Protein AF-A0A1L8V284-F1 (afdb_monomer)

Radius of gyration: 22.85 Å; Cα contacts (8 Å, |Δi|>4): 325; chains: 1; bounding box: 40×62×86 Å

InterPro domains:
  IPR003740 Uncharacterised membrane protein YitT [PF02588] (10-190)
  IPR051461 UPF0750 membrane-associated protein [PTHR33545] (4-190)

Secondary structure (DSSP, 8-state):
-HHHHHHHHHHHHHHHHHHHHHHIIIIIHHHT---SHHHHHHHHHHHHH---HHHHHHHHHHHHHHHHHHHH-HHHHHHHHHHHHHHHHHHHHHHHTT-----S-HHHHHHHHHHHHHHHHHHHHHTT---STTHHHHHHHHHHH---HHHHHHHHHHHHHHHHTTTS-HHHHHHHHHHHHHHHHHHHHHHH-----GGGGTTSPP--S------------

Organism: Enterococcus mundtii (NCBI:txid53346)

Solvent-accessible surface area (backbone atoms only — not comparable to full-atom values): 11234 Å² total; per-residue (Å²): 111,74,66,61,52,52,52,53,31,49,53,40,14,40,54,10,18,40,40,24,21,44,23,44,52,15,24,25,59,80,64,64,36,65,56,56,56,41,61,16,52,13,51,47,43,24,74,76,72,66,43,57,45,29,61,47,34,49,64,62,22,54,65,43,47,59,53,36,37,76,76,61,32,70,72,36,29,56,34,22,50,52,10,24,54,33,23,33,50,31,28,45,51,38,55,75,66,63,50,70,73,52,60,104,40,66,67,60,36,20,51,51,32,7,47,38,30,6,44,7,51,7,33,13,48,49,50,49,25,28,62,36,35,47,51,52,55,20,48,46,45,24,72,77,68,71,45,59,48,28,58,44,43,39,55,52,30,49,56,54,51,60,62,40,54,82,80,44,57,70,68,48,50,53,37,27,50,51,15,43,53,40,16,24,54,36,16,44,51,53,37,69,61,68,81,82,62,81,66,65,74,75,72,59,77,73,84,73,85,83,79,74,74,79,86,73,88,84,84,87,133

Mean predicted aligned error: 8.33 Å

Nearest PDB structures (foldseek):
  8xma-assembly1_A  TM=2.556E-01  e=3.653E+00  Homo sapiens
  8czj-assembly1_B  TM=2.471E-01  e=2.773E+00  Bordetella bronchiseptica RB50
  1t72-assembly1_A  TM=2.064E-01  e=6.337E+00  Aquifex aeolicus
  8czj-assembly1_A  TM=2.373E-01  e=4.811E+00  Bordetella bronchiseptica RB50

Sequence (221 aa):
MKQVKFLLDLCGIILGAALYGLAVTGINLPSKLADGGVTGIALLLNHLFGFAPSITSLIINLPLLLISLFIFGKHAFIRTIVGTFSLVFFLHVWENLNVHFAVGNLLVNSLMTGILSGIGCGLVFRFGGSTGGTDIVYQAIEKYYHVNIGKSLFVITFGILVVSLLYLDFTHFAYTLLSCSILSYTLNKVKYFRFANPFKKITAPSPTVNQLEPLEDSYID

Foldseek 3Di:
DVVVLLVVLLVLLLVLLLLLLCLLQAQCLVLVAAAFWQLNVLSVCCVPPVDQSLVSLVVQQPVQLVVLCVQPNDSLSVLQVSNQVSNSVSNVVCNVVVNYDHDPDLLVSLLSSLQRNLLSQLSSVLSSYGNGGCLSVLVSCCVPVVDQSLVSQLVRRLVVLVVVVVPDDPVSSVSSNSSSNSSSVSSSCSNPDDDPPVCVVVPDDDDDPPPPDPPPDDPDD

Structure (mmCIF, N/CA/C/O backbone):
data_AF-A0A1L8V284-F1
#
_entry.id   AF-A0A1L8V284-F1
#
loop_
_atom_site.group_PDB
_atom_site.id
_atom_site.type_symbol
_atom_site.label_atom_id
_atom_site.label_alt_id
_atom_site.label_comp_id
_atom_site.label_asym_id
_atom_site.label_entity_id
_atom_site.label_seq_id
_atom_site.pdbx_PDB_ins_code
_atom_site.Cartn_x
_atom_site.Cartn_y
_atom_site.Cartn_z
_atom_site.occupancy
_atom_site.B_iso_or_equiv
_atom_site.auth_seq_id
_atom_site.auth_comp_id
_atom_site.auth_asym_id
_atom_site.auth_atom_id
_atom_site.pdbx_PDB_model_num
ATOM 1 N N . MET A 1 1 ? -10.103 13.868 25.381 1.00 62.53 1 MET A N 1
ATOM 2 C CA . MET A 1 1 ? -9.287 12.665 25.062 1.00 62.53 1 MET A CA 1
ATOM 3 C C . MET A 1 1 ? -9.735 11.920 23.797 1.00 62.53 1 MET A C 1
ATOM 5 O O . MET A 1 1 ? -8.883 11.665 22.957 1.00 62.53 1 MET A O 1
ATOM 9 N N . LYS A 1 2 ? -11.030 11.594 23.603 1.00 72.94 2 LYS A N 1
ATOM 10 C CA . LYS A 1 2 ? -11.508 10.874 22.393 1.00 72.94 2 LYS A CA 1
ATOM 11 C C . LYS A 1 2 ? -11.223 11.605 21.066 1.00 72.94 2 LYS A C 1
ATOM 13 O O . LYS A 1 2 ? -10.779 10.963 20.123 1.00 72.94 2 LYS A O 1
ATOM 18 N N . GLN A 1 3 ? -11.415 12.926 21.013 1.00 77.19 3 GLN A N 1
ATOM 19 C CA . GLN A 1 3 ? -11.157 13.723 19.801 1.00 77.19 3 GLN A CA 1
ATOM 20 C C . GLN A 1 3 ? -9.667 13.783 19.422 1.00 77.19 3 GLN A C 1
ATOM 22 O O . GLN A 1 3 ? -9.331 13.609 18.259 1.00 77.19 3 GLN A O 1
ATOM 27 N N . VAL A 1 4 ? -8.770 13.935 20.404 1.00 82.25 4 VAL A N 1
ATOM 28 C CA . VAL A 1 4 ? -7.310 13.935 20.172 1.00 82.25 4 VAL A CA 1
ATOM 29 C C . VAL A 1 4 ? -6.845 12.599 19.594 1.00 82.25 4 VAL A C 1
ATOM 31 O O . VAL A 1 4 ? -6.081 12.571 18.637 1.00 82.25 4 VAL A O 1
ATOM 34 N N . LYS A 1 5 ? -7.354 11.481 20.130 1.00 85.56 5 LYS A N 1
ATOM 35 C CA . LYS A 1 5 ? -7.044 10.148 19.600 1.00 85.56 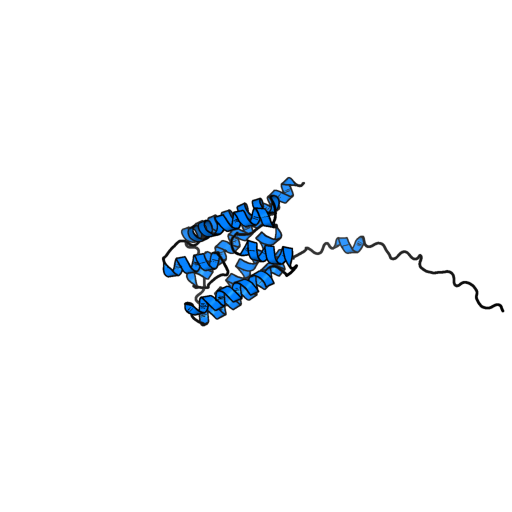5 LYS A CA 1
ATOM 36 C C . LYS A 1 5 ? -7.520 9.990 18.155 1.00 85.56 5 LYS A C 1
ATOM 38 O O . LYS A 1 5 ? -6.773 9.491 17.329 1.00 85.56 5 LYS A O 1
ATOM 43 N N . PHE A 1 6 ? -8.728 10.465 17.850 1.00 87.25 6 PHE A N 1
ATOM 44 C CA . PHE A 1 6 ? -9.256 10.430 16.488 1.00 87.25 6 PHE A CA 1
ATOM 45 C C . PHE A 1 6 ? -8.398 11.246 15.512 1.00 87.25 6 PHE A C 1
ATOM 47 O O . PHE A 1 6 ? -8.096 10.762 14.429 1.00 87.25 6 PHE A O 1
ATOM 54 N N . LEU A 1 7 ? -7.950 12.442 15.904 1.00 90.19 7 LEU A N 1
ATOM 55 C CA . LEU A 1 7 ? -7.077 13.268 15.068 1.00 90.19 7 LEU A CA 1
ATOM 56 C C . LEU A 1 7 ? -5.730 12.581 14.794 1.00 90.19 7 LEU A C 1
ATOM 58 O O . LEU A 1 7 ? -5.280 12.548 13.654 1.00 90.19 7 LEU A O 1
ATOM 62 N N . LEU A 1 8 ? -5.124 11.976 15.821 1.00 90.62 8 LEU A N 1
ATOM 63 C CA . LEU A 1 8 ? -3.892 11.197 15.673 1.00 90.62 8 LEU A CA 1
ATOM 64 C C . LEU A 1 8 ? -4.078 10.003 14.729 1.00 90.62 8 LEU A C 1
ATOM 66 O O . LEU A 1 8 ? -3.200 9.745 13.907 1.00 90.62 8 LEU A O 1
ATOM 70 N N . ASP A 1 9 ? -5.222 9.316 14.814 1.00 92.00 9 ASP A N 1
ATOM 71 C CA . ASP A 1 9 ? -5.554 8.228 13.895 1.00 92.00 9 ASP A CA 1
ATOM 72 C C . ASP A 1 9 ? -5.578 8.734 12.441 1.00 92.00 9 ASP A C 1
ATOM 74 O O . ASP A 1 9 ? -4.991 8.109 11.558 1.00 92.00 9 ASP A O 1
ATOM 78 N N . LEU A 1 10 ? -6.202 9.892 12.189 1.00 94.25 10 LEU A N 1
ATOM 79 C CA . LEU A 1 10 ? -6.256 10.489 10.851 1.00 94.25 10 LEU A CA 1
ATOM 80 C C . LEU A 1 10 ? -4.875 10.915 10.345 1.00 94.25 10 LEU A C 1
ATOM 82 O O . LEU A 1 10 ? -4.533 10.602 9.208 1.00 94.25 10 LEU A O 1
ATOM 86 N N . CYS A 1 11 ? -4.060 11.575 11.170 1.00 94.88 11 CYS A N 1
ATOM 87 C CA . CYS A 1 11 ? -2.699 11.962 10.789 1.00 94.88 11 CYS A CA 1
ATOM 88 C C . CYS A 1 11 ? -1.853 10.744 10.401 1.00 94.88 11 CYS A C 1
ATOM 90 O O . CYS A 1 11 ? -1.131 10.781 9.407 1.00 94.88 11 CYS A O 1
ATOM 92 N N . GLY A 1 12 ? -1.972 9.651 11.156 1.00 95.06 12 GLY A N 1
ATOM 93 C CA . GLY A 1 12 ? -1.288 8.404 10.844 1.00 95.06 12 GLY A CA 1
ATOM 94 C C . GLY A 1 12 ? -1.751 7.771 9.531 1.00 95.06 12 GLY A C 1
ATOM 95 O O . GLY A 1 12 ? -0.926 7.283 8.762 1.00 95.06 12 GLY A O 1
ATOM 96 N N . ILE A 1 13 ? -3.052 7.829 9.234 1.00 96.69 13 ILE A N 1
ATOM 97 C CA . ILE A 1 13 ? -3.605 7.372 7.951 1.00 96.69 13 ILE A CA 1
ATOM 98 C C . ILE A 1 13 ? -3.075 8.222 6.790 1.00 96.69 13 ILE A C 1
ATOM 100 O O . ILE A 1 13 ? -2.622 7.668 5.794 1.00 96.69 13 ILE A O 1
ATOM 104 N N . ILE A 1 14 ? -3.092 9.549 6.923 1.00 97.38 14 ILE A N 1
ATOM 105 C CA . ILE A 1 14 ? -2.617 10.480 5.889 1.00 97.38 14 ILE A CA 1
ATOM 106 C C . ILE A 1 14 ? -1.129 10.244 5.605 1.00 97.38 14 ILE A C 1
ATOM 108 O O . ILE A 1 14 ? -0.738 10.109 4.448 1.00 97.38 14 ILE A O 1
ATOM 112 N N . LEU A 1 15 ? -0.304 10.128 6.651 1.00 97.50 15 LEU A N 1
ATOM 113 C CA . LEU A 1 15 ? 1.130 9.870 6.508 1.00 97.50 15 LEU A CA 1
ATOM 114 C C . LEU A 1 15 ? 1.401 8.498 5.878 1.00 97.50 15 LEU A C 1
ATOM 116 O O . LEU A 1 15 ? 2.270 8.372 5.018 1.00 97.50 15 LEU A O 1
ATOM 120 N N . GLY A 1 16 ? 0.636 7.476 6.263 1.00 97.44 16 GLY A N 1
ATOM 121 C CA . GLY A 1 16 ? 0.748 6.147 5.670 1.00 97.44 16 GLY A CA 1
ATOM 122 C C . GLY A 1 16 ? 0.376 6.142 4.185 1.00 97.44 16 GLY A C 1
ATOM 123 O O . GLY A 1 16 ? 1.092 5.557 3.375 1.00 97.44 16 GLY A O 1
ATOM 124 N N . ALA A 1 17 ? -0.692 6.853 3.816 1.00 97.12 17 ALA A N 1
ATOM 125 C CA . ALA A 1 17 ? -1.111 7.021 2.428 1.00 97.12 17 ALA A CA 1
ATOM 126 C C . ALA A 1 17 ? -0.075 7.798 1.597 1.00 97.12 17 ALA A C 1
ATOM 128 O O . ALA A 1 17 ? 0.178 7.427 0.454 1.00 97.12 17 ALA A O 1
ATOM 129 N N . ALA A 1 18 ? 0.570 8.816 2.177 1.00 97.31 18 ALA A N 1
ATOM 130 C CA . ALA A 1 18 ? 1.649 9.559 1.527 1.00 97.31 18 ALA A CA 1
ATOM 131 C C . ALA A 1 18 ? 2.843 8.659 1.184 1.00 97.31 18 ALA A C 1
ATOM 133 O O . ALA A 1 18 ? 3.317 8.681 0.048 1.00 97.31 18 ALA A O 1
ATOM 134 N N . LEU A 1 19 ? 3.293 7.845 2.148 1.00 97.19 19 LEU A N 1
ATOM 135 C CA . LEU A 1 19 ? 4.400 6.900 1.964 1.00 97.19 19 LEU A CA 1
ATOM 136 C C . LEU A 1 19 ? 4.059 5.804 0.953 1.00 97.19 19 LEU A C 1
ATOM 138 O O . LEU A 1 19 ? 4.888 5.480 0.106 1.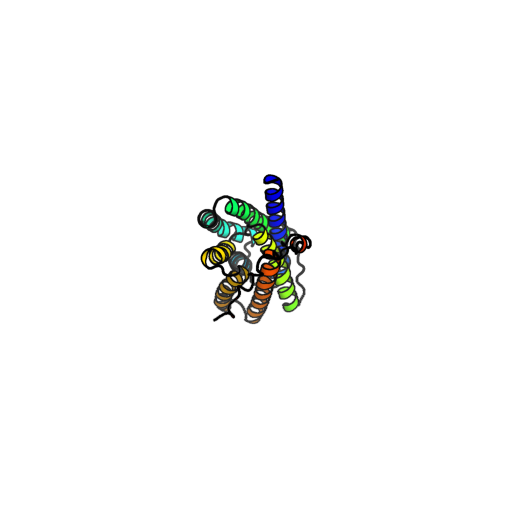00 97.19 19 LEU A O 1
ATOM 142 N N . TYR A 1 20 ? 2.844 5.251 1.022 1.00 96.56 20 TYR A N 1
ATOM 143 C CA . TYR A 1 20 ? 2.403 4.246 0.058 1.00 96.56 20 TYR A CA 1
ATOM 144 C C . TYR A 1 20 ? 2.320 4.831 -1.355 1.00 96.56 20 TYR A C 1
ATOM 146 O O . TYR A 1 20 ? 2.897 4.268 -2.281 1.00 96.56 20 TYR A O 1
ATOM 154 N N . GLY A 1 21 ? 1.697 6.003 -1.513 1.00 95.25 21 GLY A N 1
ATOM 155 C CA . GLY A 1 21 ? 1.645 6.702 -2.794 1.00 95.25 21 GLY A CA 1
ATOM 156 C C . GLY A 1 21 ? 3.039 6.968 -3.365 1.00 95.25 21 GLY A C 1
ATOM 157 O O . GLY A 1 21 ? 3.258 6.734 -4.547 1.00 95.25 21 GLY A O 1
ATOM 158 N N . LEU A 1 22 ? 3.994 7.378 -2.521 1.00 95.81 22 LEU A N 1
ATOM 159 C CA . LEU A 1 22 ? 5.376 7.648 -2.927 1.00 95.81 22 LEU A CA 1
ATOM 160 C C . LEU A 1 22 ? 6.082 6.388 -3.452 1.00 95.81 22 LEU A C 1
ATOM 162 O O . LEU A 1 22 ? 6.813 6.460 -4.437 1.00 95.81 22 LEU A O 1
ATOM 166 N N . ALA A 1 23 ? 5.859 5.231 -2.823 1.00 95.75 23 ALA A N 1
ATOM 167 C CA . ALA A 1 23 ? 6.386 3.955 -3.307 1.00 95.75 23 ALA A CA 1
ATOM 168 C C . ALA A 1 23 ? 5.792 3.574 -4.673 1.00 95.75 23 ALA A C 1
ATOM 170 O O . ALA A 1 23 ? 6.513 3.141 -5.574 1.00 95.75 23 ALA A O 1
ATOM 171 N N . VAL A 1 24 ? 4.481 3.773 -4.837 1.00 93.75 24 VAL A N 1
ATOM 172 C CA . VAL A 1 24 ? 3.750 3.436 -6.063 1.00 93.75 24 VAL A CA 1
ATOM 173 C C . VAL A 1 24 ? 4.223 4.289 -7.242 1.00 93.75 24 VAL A C 1
ATOM 175 O O . VAL A 1 24 ? 4.622 3.753 -8.274 1.00 93.75 24 VAL A O 1
ATOM 178 N N . THR A 1 25 ? 4.213 5.612 -7.111 1.00 92.75 25 THR A N 1
ATOM 179 C CA . THR A 1 25 ? 4.554 6.507 -8.228 1.00 92.75 25 THR A CA 1
ATOM 180 C C . THR A 1 25 ? 6.057 6.647 -8.416 1.00 92.75 25 THR A C 1
ATOM 182 O O . THR A 1 25 ? 6.523 6.731 -9.547 1.00 92.75 25 THR A O 1
ATOM 185 N N . GLY A 1 26 ? 6.832 6.654 -7.331 1.00 93.12 26 GLY A N 1
ATOM 186 C CA . GLY A 1 26 ? 8.262 6.934 -7.402 1.00 93.12 26 GLY A CA 1
ATOM 187 C C . GLY A 1 26 ? 9.155 5.724 -7.631 1.00 93.12 26 GLY A C 1
ATOM 188 O O . GLY A 1 26 ? 10.300 5.905 -8.056 1.00 93.12 26 GLY A O 1
ATOM 189 N N . ILE A 1 27 ? 8.646 4.506 -7.399 1.00 94.69 27 ILE A N 1
ATOM 190 C CA . ILE A 1 27 ? 9.382 3.262 -7.657 1.00 94.69 27 ILE A CA 1
ATOM 191 C C . ILE A 1 27 ? 8.615 2.320 -8.585 1.00 94.69 27 ILE A C 1
ATOM 193 O O . ILE A 1 27 ? 9.171 1.935 -9.615 1.00 94.69 27 ILE A O 1
ATOM 197 N N . ASN A 1 28 ? 7.375 1.937 -8.255 1.00 92.50 28 ASN A N 1
ATOM 198 C CA . ASN A 1 28 ? 6.659 0.913 -9.029 1.00 92.50 28 ASN A CA 1
ATOM 199 C C . ASN A 1 28 ? 6.417 1.344 -10.468 1.00 92.50 28 ASN A C 1
ATOM 201 O O . ASN A 1 28 ? 6.767 0.610 -11.391 1.00 92.50 28 ASN A O 1
ATOM 205 N N . LEU A 1 29 ? 5.876 2.548 -10.644 1.00 89.94 29 LEU A N 1
ATOM 206 C CA . LEU A 1 29 ? 5.560 3.109 -11.948 1.00 89.94 29 LEU A CA 1
ATOM 207 C C . LEU A 1 29 ? 6.791 3.170 -12.884 1.00 89.94 29 LEU A C 1
ATOM 209 O O . LEU A 1 29 ? 6.729 2.567 -13.957 1.00 89.94 29 LEU A O 1
ATOM 213 N N . PRO A 1 30 ? 7.936 3.780 -12.504 1.00 90.38 30 PRO A N 1
ATOM 214 C CA . PRO A 1 30 ? 9.128 3.796 -13.360 1.00 90.38 30 PRO A CA 1
ATOM 215 C C . PRO A 1 30 ? 9.801 2.423 -13.514 1.00 90.38 30 PRO A C 1
ATOM 217 O O . PRO A 1 30 ? 10.433 2.171 -14.537 1.00 90.38 30 PRO A O 1
ATOM 220 N N . SER A 1 31 ? 9.660 1.521 -12.536 1.00 90.94 31 SER A N 1
ATOM 221 C CA . SER A 1 31 ? 10.243 0.167 -12.593 1.00 90.94 31 SER A CA 1
ATOM 222 C C . SER A 1 31 ? 9.338 -0.868 -13.261 1.00 90.94 31 SER A C 1
ATOM 224 O O . SER A 1 31 ? 9.710 -2.038 -13.306 1.00 90.94 31 SER A O 1
ATOM 226 N N . LYS A 1 32 ? 8.140 -0.468 -13.713 1.00 88.38 32 LYS A N 1
ATOM 227 C CA . LYS A 1 32 ? 7.077 -1.356 -14.216 1.00 88.38 32 LYS A CA 1
ATOM 228 C C . LYS A 1 32 ? 6.753 -2.521 -13.273 1.00 88.38 32 LYS A C 1
ATOM 230 O O . LYS A 1 32 ? 6.325 -3.589 -13.707 1.00 88.38 32 LYS A O 1
ATOM 235 N N . LEU A 1 33 ? 6.958 -2.325 -11.973 1.00 88.31 33 LEU A N 1
ATOM 236 C CA . LEU A 1 33 ? 6.547 -3.305 -10.981 1.00 88.31 33 LEU A CA 1
ATOM 237 C C . LEU A 1 33 ? 5.038 -3.181 -10.809 1.00 88.31 33 LEU A C 1
ATOM 239 O O . LEU A 1 33 ? 4.515 -2.100 -10.535 1.00 88.31 33 LEU A O 1
ATOM 243 N N . ALA A 1 34 ? 4.341 -4.299 -10.970 1.00 84.62 34 ALA A N 1
ATOM 244 C CA . ALA A 1 34 ? 2.929 -4.363 -10.643 1.00 84.62 34 ALA A CA 1
ATOM 245 C C . ALA A 1 34 ? 2.720 -4.214 -9.125 1.00 84.62 34 ALA A C 1
ATOM 247 O O . ALA A 1 34 ? 3.635 -4.417 -8.323 1.00 84.62 34 ALA A O 1
ATOM 248 N N . ASP A 1 35 ? 1.491 -3.887 -8.743 1.00 83.75 35 ASP A N 1
ATOM 249 C CA . ASP A 1 35 ? 1.020 -3.904 -7.360 1.00 83.75 35 ASP A CA 1
ATOM 250 C C . ASP A 1 35 ? -0.228 -4.798 -7.268 1.00 83.75 35 ASP A C 1
ATOM 252 O O . ASP A 1 35 ? -0.778 -5.233 -8.283 1.00 83.75 35 ASP A O 1
ATOM 256 N N . GLY A 1 36 ? -0.682 -5.101 -6.058 1.00 75.75 36 GLY A N 1
ATOM 257 C CA . GLY A 1 36 ? -1.911 -5.848 -5.834 1.00 75.75 36 GLY A CA 1
ATOM 258 C C . GLY A 1 36 ? -3.168 -4.996 -6.006 1.00 75.75 36 GLY A C 1
ATOM 259 O O . GLY A 1 36 ? -3.202 -3.811 -5.674 1.00 75.75 36 GLY A O 1
ATOM 260 N N . GLY A 1 37 ? -4.242 -5.632 -6.473 1.00 83.81 37 GLY A N 1
ATOM 261 C CA . GLY A 1 37 ? -5.591 -5.084 -6.387 1.00 83.81 37 GLY A CA 1
ATOM 262 C C . GLY A 1 37 ? -5.847 -3.821 -7.202 1.00 83.81 37 GLY A C 1
ATOM 263 O O . GLY A 1 37 ? -5.492 -3.759 -8.374 1.00 83.81 37 GLY A O 1
ATOM 264 N N . VAL A 1 38 ? -6.513 -2.824 -6.607 1.00 85.75 38 VAL A N 1
ATOM 265 C CA . VAL A 1 38 ? -6.958 -1.625 -7.347 1.00 85.75 38 VAL A CA 1
ATOM 266 C C . VAL A 1 38 ? -5.784 -0.780 -7.833 1.00 85.75 38 VAL A C 1
ATOM 268 O O . VAL A 1 38 ? -5.789 -0.358 -8.986 1.00 85.75 38 VAL A O 1
ATOM 271 N N . THR A 1 39 ? -4.751 -0.594 -7.009 1.00 86.25 39 THR A N 1
ATOM 272 C CA . THR A 1 39 ? -3.525 0.102 -7.424 1.00 86.25 39 THR A CA 1
ATOM 273 C C . THR A 1 39 ? -2.827 -0.640 -8.565 1.00 86.25 39 THR A C 1
ATOM 275 O O . THR A 1 39 ? -2.373 -0.015 -9.518 1.00 86.25 39 THR A O 1
ATOM 278 N N . GLY A 1 40 ? -2.805 -1.976 -8.524 1.00 83.69 40 GLY A N 1
ATOM 279 C CA . GLY A 1 40 ? -2.286 -2.803 -9.616 1.00 83.69 40 GLY A CA 1
ATOM 280 C C . GLY A 1 40 ? -3.036 -2.598 -10.930 1.00 83.69 40 GLY A C 1
ATOM 281 O O . GLY A 1 40 ? -2.417 -2.403 -11.975 1.00 83.69 40 GLY A O 1
ATOM 282 N N . ILE A 1 41 ? -4.372 -2.570 -10.873 1.00 84.88 41 ILE A N 1
ATOM 283 C CA . ILE A 1 41 ? -5.224 -2.265 -12.033 1.00 84.88 41 ILE A CA 1
ATOM 284 C C . ILE A 1 41 ? -4.944 -0.846 -12.546 1.00 84.88 41 ILE A C 1
ATOM 286 O O . ILE A 1 41 ? -4.859 -0.636 -13.754 1.00 84.88 41 ILE A O 1
ATOM 290 N N . ALA A 1 42 ? -4.754 0.122 -11.648 1.00 87.19 42 ALA A N 1
ATOM 291 C CA . ALA A 1 42 ? -4.434 1.496 -12.014 1.00 87.19 42 ALA A CA 1
ATOM 292 C C . ALA A 1 42 ? -3.072 1.613 -12.725 1.00 87.19 42 ALA A C 1
ATOM 294 O O . ALA A 1 42 ? -2.977 2.289 -13.748 1.00 87.19 42 ALA A O 1
ATOM 295 N N . LEU A 1 43 ? -2.041 0.909 -12.245 1.00 86.69 43 LEU A N 1
ATOM 296 C CA . LEU A 1 43 ? -0.730 0.836 -12.904 1.00 86.69 43 LEU A CA 1
ATOM 297 C C . LEU A 1 43 ? -0.804 0.124 -14.261 1.00 86.69 43 LEU A C 1
ATOM 299 O O . LEU A 1 43 ? -0.168 0.558 -15.219 1.00 86.69 43 LEU A O 1
ATOM 303 N N . LEU A 1 44 ? -1.607 -0.937 -14.370 1.00 84.44 44 LEU A N 1
ATOM 304 C CA . LEU A 1 44 ? -1.822 -1.641 -15.633 1.00 84.44 44 LEU A CA 1
ATOM 305 C C . LEU A 1 44 ? -2.467 -0.728 -16.680 1.00 84.44 44 LEU A C 1
ATOM 307 O O . LEU A 1 44 ? -1.983 -0.634 -17.806 1.00 84.44 44 LEU A O 1
ATOM 311 N N . LEU A 1 45 ? -3.548 -0.042 -16.309 1.00 85.44 45 LEU A N 1
ATOM 312 C CA . LEU A 1 45 ? -4.245 0.881 -17.203 1.00 85.44 45 LEU A CA 1
ATOM 313 C C . LEU A 1 45 ? -3.373 2.083 -17.573 1.00 85.44 45 LEU A C 1
ATOM 315 O O . LEU A 1 45 ? -3.450 2.559 -18.706 1.00 85.44 45 LEU A O 1
ATOM 319 N N . ASN A 1 46 ? -2.493 2.526 -16.672 1.00 89.31 46 ASN A N 1
ATOM 320 C CA . ASN A 1 46 ? -1.465 3.497 -17.017 1.00 89.31 46 ASN A CA 1
ATOM 321 C C . ASN A 1 46 ? -0.502 2.952 -18.079 1.00 89.31 46 ASN A C 1
ATOM 323 O O . ASN A 1 46 ? -0.245 3.627 -19.070 1.00 89.31 46 ASN A O 1
ATOM 327 N N . HIS A 1 47 ? -0.013 1.723 -17.916 1.00 82.94 47 HIS A N 1
ATOM 328 C CA . HIS A 1 47 ? 0.951 1.150 -18.849 1.00 82.94 47 HIS A CA 1
ATOM 329 C C . HIS A 1 47 ? 0.367 0.911 -20.250 1.00 82.94 47 HIS A C 1
ATOM 331 O O . HIS A 1 47 ? 1.057 1.122 -21.244 1.00 82.94 47 HIS A O 1
ATOM 337 N N . LEU A 1 48 ? -0.898 0.484 -20.328 1.00 83.81 48 LEU A N 1
ATOM 338 C CA . LEU A 1 48 ? -1.565 0.153 -21.590 1.00 83.81 48 LEU A CA 1
ATOM 339 C C . LEU A 1 48 ? -2.173 1.371 -22.300 1.00 83.81 48 LEU A C 1
ATOM 341 O O . LEU A 1 48 ? -2.119 1.447 -23.524 1.00 83.81 48 LEU A O 1
ATOM 345 N N . PHE A 1 49 ? -2.767 2.304 -21.549 1.00 87.69 49 PHE A N 1
ATOM 346 C CA . PHE A 1 49 ? -3.575 3.400 -22.102 1.00 87.69 49 PHE A CA 1
ATOM 347 C C . PHE A 1 49 ? -3.106 4.798 -21.678 1.00 87.69 49 PHE A C 1
ATOM 349 O O . PHE A 1 49 ? -3.671 5.792 -22.126 1.00 87.69 49 PHE A O 1
ATOM 356 N N . GLY A 1 50 ? -2.098 4.903 -20.809 1.00 85.50 50 GLY A N 1
ATOM 357 C CA . GLY A 1 50 ? -1.591 6.182 -20.308 1.00 85.50 50 GLY A CA 1
ATOM 358 C C . GLY A 1 50 ? -2.487 6.859 -19.268 1.00 85.50 50 GLY A C 1
ATOM 359 O O . GLY A 1 50 ? -2.250 8.016 -18.927 1.00 85.50 50 GLY A O 1
ATOM 360 N N . PHE A 1 51 ? -3.516 6.182 -18.746 1.00 88.69 51 PHE A N 1
ATOM 361 C CA . PHE A 1 51 ? -4.390 6.771 -17.728 1.00 88.69 51 PHE A CA 1
ATOM 362 C C . PHE A 1 51 ? -3.650 7.006 -16.413 1.00 88.69 51 PHE A C 1
ATOM 364 O O . PHE A 1 51 ? -2.912 6.144 -15.944 1.00 88.69 51 PHE A O 1
ATOM 371 N N . ALA A 1 52 ? -3.863 8.162 -15.784 1.00 87.88 52 ALA A N 1
ATOM 372 C CA . ALA A 1 52 ? -3.231 8.471 -14.507 1.00 87.88 52 ALA A CA 1
ATOM 373 C C . ALA A 1 52 ? -3.685 7.477 -13.410 1.00 87.88 52 ALA A C 1
ATOM 375 O O . ALA A 1 52 ? -4.900 7.266 -13.242 1.00 87.88 52 ALA A O 1
ATOM 376 N N . PRO A 1 53 ? -2.750 6.870 -12.650 1.00 86.69 53 PRO A N 1
ATOM 377 C CA . PRO A 1 53 ? -3.082 5.980 -11.541 1.00 86.69 53 PRO A CA 1
ATOM 378 C C . PRO A 1 53 ? -4.003 6.627 -10.501 1.00 86.69 53 PRO A C 1
ATOM 380 O O . PRO A 1 53 ? -4.915 5.964 -9.999 1.00 86.69 53 PRO A O 1
ATOM 383 N N . SER A 1 54 ? -3.823 7.921 -10.227 1.00 87.94 54 SER A N 1
ATOM 384 C CA . SER A 1 54 ? -4.688 8.716 -9.345 1.00 87.94 54 SER A CA 1
ATOM 385 C C . SER A 1 54 ? -6.171 8.691 -9.757 1.00 87.94 54 SER A C 1
ATOM 387 O O . SER A 1 54 ? -7.034 8.338 -8.947 1.00 87.94 54 SER A O 1
ATOM 389 N N . ILE A 1 55 ? -6.480 8.993 -11.023 1.00 88.56 55 ILE A N 1
ATOM 390 C CA . ILE A 1 55 ? -7.858 9.036 -11.554 1.00 88.56 55 ILE A CA 1
ATOM 391 C C . ILE A 1 55 ? -8.478 7.637 -11.568 1.00 88.56 55 ILE A C 1
ATOM 393 O O . ILE A 1 55 ? -9.603 7.434 -11.109 1.00 88.56 55 ILE A O 1
ATOM 397 N N . THR A 1 56 ? -7.724 6.658 -12.065 1.00 89.12 56 THR A N 1
ATOM 398 C CA . THR A 1 56 ? -8.196 5.275 -12.197 1.00 89.12 56 THR A CA 1
ATOM 399 C C . THR A 1 56 ? -8.514 4.668 -10.830 1.00 89.12 56 THR A C 1
ATOM 401 O O . THR A 1 56 ? -9.570 4.059 -10.643 1.00 89.12 56 THR A O 1
ATOM 404 N N . SER A 1 57 ? -7.642 4.904 -9.845 1.00 88.88 57 SER A N 1
ATOM 405 C CA . SER A 1 57 ? -7.850 4.446 -8.469 1.00 88.88 57 SER A CA 1
ATOM 406 C C . SER A 1 57 ? -9.090 5.078 -7.845 1.00 88.88 57 SER A C 1
ATOM 408 O O . SER A 1 57 ? -9.854 4.383 -7.182 1.00 88.88 57 SER A O 1
ATOM 410 N N . LEU A 1 58 ? -9.334 6.373 -8.073 1.00 90.56 58 LEU A N 1
ATOM 411 C CA . LEU A 1 58 ? -10.510 7.061 -7.538 1.00 90.56 58 LEU A CA 1
ATOM 412 C C . LEU A 1 5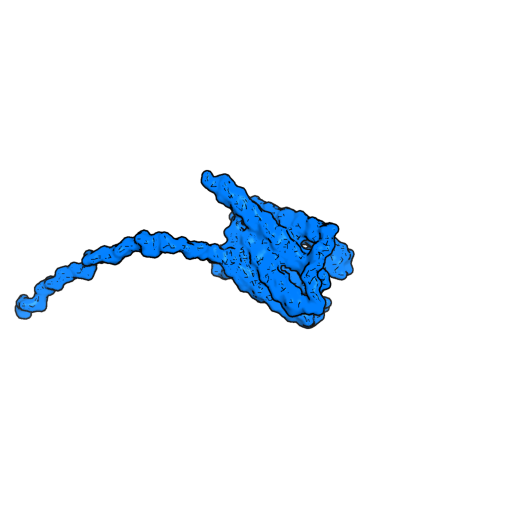8 ? -11.820 6.448 -8.052 1.00 90.56 58 LEU A C 1
ATOM 414 O O . LEU A 1 58 ? -12.721 6.175 -7.257 1.00 90.56 58 LEU A O 1
ATOM 418 N N . ILE A 1 59 ? -11.906 6.201 -9.363 1.00 90.81 59 ILE A N 1
ATOM 419 C CA . ILE A 1 59 ? -13.104 5.642 -10.005 1.00 90.81 59 ILE A CA 1
ATOM 420 C C . ILE A 1 59 ? -13.408 4.250 -9.449 1.00 90.81 59 ILE A C 1
ATOM 422 O O . ILE A 1 59 ? -14.543 3.975 -9.062 1.00 90.81 59 ILE A O 1
ATOM 426 N N . ILE A 1 60 ? -12.394 3.385 -9.368 1.00 89.94 60 ILE A N 1
ATOM 427 C CA . ILE A 1 60 ? -12.570 2.014 -8.878 1.00 89.94 60 ILE A CA 1
ATOM 428 C C . ILE A 1 60 ? -12.852 2.006 -7.370 1.00 89.94 60 ILE A C 1
ATOM 430 O O . ILE A 1 60 ? -13.665 1.213 -6.903 1.00 89.94 60 ILE A O 1
ATOM 434 N N . ASN A 1 61 ? -12.239 2.896 -6.589 1.00 91.12 61 ASN A N 1
ATOM 435 C CA . ASN A 1 61 ? -12.424 2.916 -5.140 1.00 91.12 61 ASN A CA 1
ATOM 436 C C . ASN A 1 61 ? -13.815 3.386 -4.705 1.00 91.12 61 ASN A C 1
ATOM 438 O O . ASN A 1 61 ? -14.267 2.966 -3.642 1.00 91.12 61 ASN A O 1
ATOM 442 N N . LEU A 1 62 ? -14.507 4.211 -5.494 1.00 89.62 62 LEU A N 1
ATOM 443 C CA . LEU A 1 62 ? -15.817 4.761 -5.133 1.00 89.62 62 LEU A CA 1
ATOM 444 C C . LEU A 1 62 ? -16.866 3.680 -4.775 1.00 89.62 62 LEU A C 1
ATOM 446 O O . LEU A 1 62 ? -17.438 3.759 -3.684 1.00 89.62 62 LEU A O 1
ATOM 450 N N . PRO A 1 63 ? -17.101 2.634 -5.599 1.00 89.31 63 PRO A N 1
ATOM 451 C CA . PRO A 1 63 ? -18.017 1.551 -5.236 1.00 89.31 63 PRO A CA 1
ATOM 452 C C . PRO A 1 63 ? -17.515 0.702 -4.061 1.00 89.31 63 PRO A C 1
ATOM 454 O O . PRO A 1 63 ? -18.306 0.344 -3.187 1.00 89.31 63 PRO A O 1
ATOM 457 N N . LEU A 1 64 ? -16.212 0.402 -3.982 1.00 88.75 64 LEU A N 1
ATOM 458 C CA . LEU A 1 64 ? -15.671 -0.393 -2.871 1.00 88.75 64 LEU A CA 1
ATOM 459 C C . LEU A 1 64 ? -1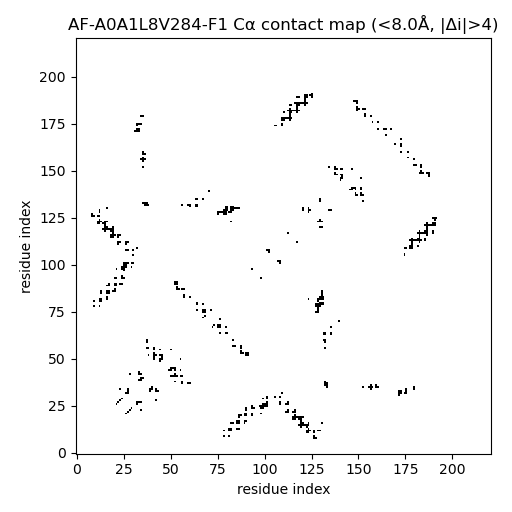5.802 0.347 -1.536 1.00 88.75 64 LEU A C 1
ATOM 461 O O . LEU A 1 64 ? -16.140 -0.251 -0.514 1.00 88.75 64 LEU A O 1
ATOM 465 N N . LEU A 1 65 ? -15.619 1.663 -1.542 1.00 90.25 65 LEU A N 1
ATOM 466 C CA . LEU A 1 65 ? -15.777 2.492 -0.360 1.00 90.25 65 LEU A CA 1
ATOM 467 C C . LEU A 1 65 ? -17.190 2.369 0.229 1.00 90.25 65 LEU A C 1
ATOM 469 O O . LEU A 1 65 ? -17.323 2.214 1.443 1.00 90.25 65 LEU A O 1
ATOM 473 N N . LEU A 1 66 ? -18.233 2.332 -0.606 1.00 89.88 66 LEU A N 1
ATOM 474 C CA . LEU A 1 66 ? -19.606 2.090 -0.148 1.00 89.88 66 LEU A CA 1
ATOM 475 C C . LEU A 1 66 ? -19.752 0.721 0.530 1.00 89.88 66 LEU A C 1
ATOM 477 O O . LEU A 1 66 ? -20.360 0.632 1.595 1.00 89.88 66 LEU A O 1
ATOM 481 N N . ILE A 1 67 ? -19.132 -0.328 -0.019 1.00 89.75 67 ILE A N 1
ATOM 482 C CA . ILE A 1 67 ? -19.126 -1.675 0.579 1.00 89.75 67 ILE A CA 1
ATOM 483 C C . ILE A 1 67 ? -18.489 -1.652 1.978 1.00 89.75 67 ILE A C 1
ATOM 485 O O . ILE A 1 67 ? -18.984 -2.301 2.904 1.00 89.75 67 ILE A O 1
ATOM 489 N N . SER A 1 68 ? -17.433 -0.857 2.175 1.00 89.94 68 SER A N 1
ATOM 490 C CA . SER A 1 68 ? -16.748 -0.760 3.471 1.00 89.94 68 SER A CA 1
ATOM 491 C C . SER A 1 68 ? -17.654 -0.250 4.607 1.00 89.94 68 SER A C 1
ATOM 493 O O . SER A 1 68 ? -17.483 -0.671 5.755 1.00 89.94 68 SER A O 1
ATOM 495 N N . LEU A 1 69 ? -18.660 0.585 4.299 1.00 92.00 69 LEU A N 1
ATOM 496 C CA . LEU A 1 69 ? -19.636 1.072 5.280 1.00 92.00 69 LEU A CA 1
ATOM 497 C C . LEU A 1 69 ? -20.458 -0.075 5.873 1.00 92.00 69 LEU A C 1
ATOM 499 O O . LEU A 1 69 ? -20.657 -0.120 7.089 1.00 92.00 69 LEU A O 1
ATOM 503 N N . PHE A 1 70 ? -20.900 -1.005 5.026 1.00 90.06 70 PHE A N 1
ATOM 504 C CA . PHE A 1 70 ? -21.720 -2.144 5.436 1.00 90.06 70 PHE A CA 1
ATOM 505 C C . PHE A 1 70 ? -20.910 -3.184 6.214 1.00 90.06 70 PHE A C 1
ATOM 507 O O . PHE A 1 70 ? -21.416 -3.763 7.172 1.00 90.06 70 PHE A O 1
ATOM 514 N N . ILE A 1 71 ? -19.640 -3.390 5.852 1.00 89.81 71 ILE A N 1
ATOM 515 C CA . ILE A 1 71 ? -18.792 -4.398 6.501 1.00 89.81 71 ILE A CA 1
ATOM 516 C C . ILE A 1 71 ? -18.261 -3.903 7.851 1.00 89.81 71 ILE A C 1
ATOM 518 O O . ILE A 1 71 ? -18.282 -4.652 8.829 1.00 89.81 71 ILE A O 1
ATOM 522 N N . PHE A 1 72 ? -17.762 -2.665 7.940 1.00 89.50 72 PHE A N 1
ATOM 523 C CA . PHE A 1 72 ? -16.999 -2.197 9.109 1.00 89.50 72 PHE A CA 1
ATOM 524 C C . PHE A 1 72 ? -17.708 -1.131 9.955 1.00 89.50 72 PHE A C 1
ATOM 526 O O . PHE A 1 72 ? -17.276 -0.863 11.078 1.00 89.50 72 PHE A O 1
ATOM 533 N N . GLY A 1 73 ? -18.802 -0.550 9.461 1.00 90.81 73 GLY A N 1
ATOM 534 C CA . GLY A 1 73 ? -19.562 0.491 10.150 1.00 90.81 73 GLY A CA 1
ATOM 535 C C . GLY A 1 73 ? -18.964 1.899 10.021 1.00 90.81 73 GLY A C 1
ATOM 536 O O . GLY A 1 73 ? -17.883 2.117 9.472 1.00 90.81 73 GLY A O 1
ATOM 537 N N . LYS A 1 74 ? -19.686 2.891 10.561 1.00 89.56 74 LYS A N 1
ATOM 538 C CA . LYS A 1 74 ? -19.448 4.329 10.311 1.00 89.56 74 LYS A CA 1
ATOM 539 C C . LYS A 1 74 ? -18.046 4.824 10.694 1.00 89.56 74 LYS A C 1
ATOM 541 O O . LYS A 1 74 ? -17.474 5.644 9.986 1.00 89.56 74 LYS A O 1
ATOM 546 N N . HIS A 1 75 ? -17.478 4.344 11.801 1.00 86.31 75 HIS A N 1
ATOM 547 C CA . HIS A 1 75 ? -16.174 4.829 12.273 1.00 86.31 75 HIS A CA 1
ATOM 548 C C . HIS A 1 75 ? -15.011 4.393 11.370 1.00 86.31 75 HIS A C 1
ATOM 550 O O . HIS A 1 75 ? -14.153 5.211 11.042 1.00 86.31 75 HIS A O 1
ATOM 556 N N . ALA A 1 76 ? -14.994 3.127 10.948 1.00 87.12 76 ALA A N 1
ATOM 557 C CA . ALA A 1 76 ? -13.992 2.612 10.016 1.00 87.12 76 ALA A CA 1
ATOM 558 C C . ALA A 1 76 ? -14.197 3.172 8.600 1.00 87.12 76 ALA A C 1
ATOM 560 O O . ALA A 1 76 ? -13.227 3.466 7.903 1.00 87.12 76 ALA A O 1
ATOM 561 N N . PHE A 1 77 ? -15.454 3.404 8.209 1.00 91.94 77 PHE A N 1
ATOM 562 C CA . PHE A 1 77 ? -15.798 4.052 6.947 1.00 91.94 77 PHE A CA 1
ATOM 563 C C . PHE A 1 77 ? -15.187 5.454 6.819 1.00 91.94 77 PHE A C 1
ATOM 565 O O . PHE A 1 77 ? -14.510 5.730 5.835 1.00 91.94 77 PHE A O 1
ATOM 572 N N . ILE A 1 78 ? -15.329 6.319 7.834 1.00 93.06 78 ILE A N 1
ATOM 573 C CA . ILE A 1 78 ? -14.747 7.676 7.804 1.00 93.06 78 ILE A CA 1
ATOM 574 C C . ILE A 1 78 ? -13.219 7.622 7.670 1.00 93.06 78 ILE A C 1
ATOM 576 O O . ILE A 1 78 ? -12.633 8.361 6.883 1.00 93.06 78 ILE A O 1
ATOM 580 N N . ARG A 1 79 ? -12.560 6.719 8.401 1.00 93.62 79 ARG A N 1
ATOM 581 C CA . ARG A 1 79 ? -11.106 6.520 8.300 1.00 93.62 79 ARG A CA 1
ATOM 582 C C . ARG A 1 79 ? -10.681 6.010 6.922 1.00 93.62 79 ARG A C 1
ATOM 584 O O . ARG A 1 79 ? -9.642 6.420 6.418 1.00 93.62 79 ARG A O 1
ATOM 591 N N . THR A 1 80 ? -11.493 5.152 6.308 1.00 93.25 80 THR A N 1
ATOM 592 C CA . THR A 1 80 ? -11.276 4.631 4.950 1.00 93.25 80 THR A CA 1
ATOM 593 C C . THR A 1 80 ? -11.485 5.707 3.889 1.00 93.25 80 THR A C 1
ATOM 595 O O . THR A 1 80 ? -10.696 5.774 2.955 1.00 93.25 80 THR A O 1
ATOM 598 N N . ILE A 1 81 ? -12.462 6.607 4.055 1.00 94.81 81 ILE A N 1
ATOM 599 C CA . ILE A 1 81 ? -12.592 7.814 3.221 1.00 94.81 81 ILE A CA 1
ATOM 600 C C . ILE A 1 81 ? -11.307 8.620 3.290 1.00 94.81 81 ILE A C 1
ATOM 602 O O . ILE A 1 81 ? -10.691 8.871 2.259 1.00 94.81 81 ILE A O 1
ATOM 606 N N . VAL A 1 82 ? -10.868 8.978 4.498 1.00 95.94 82 VAL A N 1
ATOM 607 C CA . VAL A 1 82 ? -9.653 9.781 4.657 1.00 95.94 82 VAL A CA 1
ATOM 608 C C . VAL A 1 82 ? -8.459 9.076 4.018 1.00 95.94 82 VAL A C 1
ATOM 610 O O . VAL A 1 82 ? -7.745 9.712 3.253 1.00 95.94 82 VAL A O 1
ATOM 613 N N . GLY A 1 83 ? -8.268 7.775 4.240 1.00 96.00 83 GLY A N 1
ATOM 614 C CA . GLY A 1 83 ? -7.157 7.032 3.638 1.00 96.00 83 GLY A CA 1
ATOM 615 C C . GLY A 1 83 ? -7.226 6.932 2.115 1.00 96.00 83 GLY A C 1
ATOM 616 O O . GLY A 1 83 ? -6.218 7.159 1.452 1.00 96.00 83 GLY A O 1
ATOM 617 N N . THR A 1 84 ? -8.406 6.673 1.553 1.00 94.44 84 THR A N 1
ATOM 618 C CA . THR A 1 84 ? -8.620 6.552 0.101 1.00 94.44 84 THR A CA 1
ATOM 619 C C . THR A 1 84 ? -8.362 7.876 -0.611 1.00 94.44 84 THR A C 1
ATOM 621 O O . THR A 1 84 ? -7.575 7.935 -1.553 1.00 94.44 84 THR A O 1
ATOM 624 N N . PHE A 1 85 ? -8.988 8.959 -0.144 1.00 95.25 85 PHE A N 1
ATOM 625 C CA . PHE A 1 85 ? -8.798 10.282 -0.738 1.00 95.25 85 PHE A CA 1
ATOM 626 C C . PHE A 1 85 ? -7.377 10.802 -0.515 1.00 95.25 85 PHE A C 1
ATOM 628 O O . PHE A 1 85 ? -6.820 11.419 -1.418 1.00 95.25 85 PHE A O 1
ATOM 635 N N . SER A 1 86 ? -6.760 10.505 0.636 1.00 96.31 86 SER A N 1
ATOM 636 C CA . SER A 1 86 ? -5.350 10.842 0.867 1.00 96.31 86 SER A CA 1
ATOM 637 C C . SER A 1 86 ? -4.436 10.096 -0.098 1.00 96.31 86 SER A C 1
ATOM 639 O O . SER A 1 86 ? -3.537 10.715 -0.653 1.00 96.31 86 SER A O 1
ATOM 641 N N . LEU A 1 87 ? -4.670 8.800 -0.342 1.00 95.19 87 LEU A N 1
ATOM 642 C CA . LEU A 1 87 ? -3.880 8.046 -1.316 1.00 95.19 87 LEU A CA 1
ATOM 643 C C . LEU A 1 87 ? -4.016 8.667 -2.707 1.00 95.19 87 LEU A C 1
ATOM 645 O O . LEU A 1 87 ? -3.003 8.970 -3.320 1.00 95.19 87 LEU A O 1
ATOM 649 N N . VAL A 1 88 ? -5.242 8.901 -3.183 1.00 94.19 88 VAL A N 1
ATOM 650 C CA . VAL A 1 88 ? -5.482 9.516 -4.502 1.00 94.19 88 VAL A CA 1
ATOM 651 C C . VAL A 1 88 ? -4.805 10.884 -4.611 1.00 94.19 88 VAL A C 1
ATOM 653 O O . VAL A 1 88 ? -4.150 11.164 -5.613 1.00 94.19 88 VAL A O 1
ATOM 656 N N . PHE A 1 89 ? -4.921 11.716 -3.573 1.00 95.25 89 PHE A N 1
ATOM 657 C CA . PHE A 1 89 ? -4.263 13.017 -3.513 1.00 95.25 89 PHE A CA 1
ATOM 658 C C . PHE A 1 89 ? -2.741 12.887 -3.611 1.00 95.25 89 PHE A C 1
ATOM 660 O O . PHE A 1 89 ? -2.126 13.559 -4.432 1.00 95.25 89 PHE A O 1
ATOM 667 N N . PHE A 1 90 ? -2.126 12.005 -2.822 1.00 95.69 90 PHE A N 1
ATOM 668 C CA . PHE A 1 90 ? -0.677 11.831 -2.845 1.00 95.69 90 PHE A CA 1
ATOM 669 C C . PHE A 1 90 ? -0.178 11.179 -4.131 1.00 95.69 90 PHE A C 1
ATOM 671 O O . PHE A 1 90 ? 0.852 11.613 -4.631 1.00 95.69 90 PHE A O 1
ATOM 678 N N . LEU A 1 91 ? -0.911 10.227 -4.718 1.00 92.81 91 LEU A N 1
ATOM 679 C CA . LEU A 1 91 ? -0.609 9.720 -6.061 1.00 92.81 91 LEU A CA 1
ATOM 680 C C . LEU A 1 91 ? -0.536 10.881 -7.057 1.00 92.81 91 LEU A C 1
ATOM 682 O O . LEU A 1 91 ? 0.478 11.041 -7.725 1.00 92.81 91 LEU A O 1
ATOM 686 N N . HIS A 1 92 ? -1.549 11.750 -7.076 1.00 93.62 92 HIS A N 1
ATOM 687 C CA . HIS A 1 92 ? -1.575 12.913 -7.963 1.00 93.62 92 HIS A CA 1
ATOM 688 C C . HIS A 1 92 ? -0.430 13.905 -7.691 1.00 93.62 92 HIS A C 1
ATOM 690 O O . HIS A 1 92 ? 0.199 14.409 -8.619 1.00 93.62 92 HIS A O 1
ATOM 696 N N . VAL A 1 93 ? -0.130 14.185 -6.419 1.00 94.88 93 VAL A N 1
ATOM 697 C CA . VAL A 1 93 ? 0.974 15.078 -6.033 1.00 94.88 93 VAL A CA 1
ATOM 698 C C . VAL A 1 93 ? 2.317 14.517 -6.496 1.00 94.88 93 VAL A C 1
ATOM 700 O O . VAL A 1 93 ? 3.104 15.244 -7.098 1.00 94.88 93 VAL A O 1
ATOM 703 N N . TRP A 1 94 ? 2.588 13.237 -6.246 1.00 93.69 94 TRP A N 1
ATOM 704 C CA . TRP A 1 94 ? 3.858 12.617 -6.616 1.00 93.69 94 TRP A CA 1
ATOM 705 C C . TRP A 1 94 ? 4.003 12.412 -8.126 1.00 93.69 94 TRP A C 1
ATOM 707 O O . TRP A 1 94 ? 5.116 12.551 -8.631 1.00 93.69 94 TRP A O 1
ATOM 717 N N . GLU A 1 95 ? 2.899 12.139 -8.831 1.00 87.25 95 GLU A N 1
ATOM 718 C CA . GLU A 1 95 ? 2.822 12.148 -10.298 1.00 87.25 95 GLU A CA 1
ATOM 719 C C . GLU A 1 95 ? 3.232 13.524 -10.843 1.00 87.25 95 GLU A C 1
ATOM 721 O O . GLU A 1 95 ? 4.162 13.612 -11.634 1.00 87.25 95 GLU A O 1
ATOM 726 N N . ASN A 1 96 ? 2.612 14.611 -10.372 1.00 89.94 96 ASN A N 1
ATOM 727 C CA . ASN A 1 96 ? 2.893 15.962 -10.878 1.00 89.94 96 ASN A CA 1
ATOM 728 C C . ASN A 1 96 ? 4.296 16.472 -10.528 1.00 89.94 96 ASN A C 1
ATOM 730 O O . ASN A 1 96 ? 4.874 17.265 -11.269 1.00 89.94 96 ASN A O 1
ATOM 734 N N . LEU A 1 97 ? 4.835 16.058 -9.380 1.00 90.56 97 LEU A N 1
ATOM 735 C CA . LEU A 1 97 ? 6.188 16.416 -8.960 1.00 90.56 97 LEU A CA 1
ATOM 736 C C . LEU A 1 97 ? 7.271 15.585 -9.672 1.00 90.56 97 LEU A C 1
ATOM 738 O O . LEU A 1 97 ? 8.452 15.854 -9.456 1.00 90.56 97 LEU A O 1
ATOM 742 N N . ASN A 1 98 ? 6.900 14.596 -10.500 1.00 83.12 98 ASN A N 1
ATOM 743 C CA . ASN A 1 98 ? 7.814 13.670 -11.181 1.00 83.12 98 ASN A CA 1
ATOM 744 C C . ASN A 1 98 ? 8.864 13.068 -10.229 1.00 83.12 98 ASN A C 1
ATOM 746 O O . ASN A 1 98 ? 10.049 12.957 -10.558 1.00 83.12 98 ASN A O 1
ATOM 750 N N . VAL A 1 99 ? 8.446 12.711 -9.010 1.00 81.44 99 VAL A N 1
ATOM 751 C CA . VAL A 1 99 ? 9.356 12.180 -7.987 1.00 81.44 99 VAL A CA 1
ATOM 752 C C . VAL A 1 99 ? 9.712 10.746 -8.348 1.00 81.44 99 VAL A C 1
ATOM 754 O O . VAL A 1 99 ? 8.997 9.824 -7.975 1.00 81.44 99 VAL A O 1
ATOM 757 N N . HIS A 1 100 ? 10.808 10.545 -9.079 1.00 86.38 100 HIS A N 1
ATOM 758 C CA . HIS A 1 100 ? 11.298 9.223 -9.469 1.00 86.38 100 HIS A CA 1
ATOM 759 C C . HIS A 1 100 ? 12.604 8.919 -8.740 1.00 86.38 100 HIS A C 1
ATOM 761 O O . HIS A 1 100 ? 13.593 9.633 -8.890 1.00 86.38 100 HIS A O 1
ATOM 767 N N . PHE A 1 101 ? 12.618 7.844 -7.959 1.00 87.88 101 PHE A N 1
ATOM 768 C CA . PHE A 1 101 ? 13.808 7.395 -7.228 1.00 87.88 101 PHE A CA 1
ATOM 769 C C . PHE A 1 101 ? 14.041 5.886 -7.368 1.00 87.88 101 PHE A C 1
ATOM 771 O O . PHE A 1 101 ? 14.821 5.298 -6.619 1.00 87.88 101 PHE A O 1
ATOM 778 N N . ALA A 1 102 ? 13.393 5.262 -8.357 1.00 88.44 102 ALA A N 1
ATOM 779 C CA . ALA A 1 102 ? 13.782 3.953 -8.853 1.00 88.44 102 ALA A CA 1
ATOM 780 C C . ALA A 1 102 ? 15.240 3.966 -9.330 1.00 88.44 102 ALA A C 1
ATOM 782 O O . ALA A 1 102 ? 15.687 4.875 -10.029 1.00 88.44 102 ALA A O 1
ATOM 783 N N . VAL A 1 103 ? 15.969 2.917 -8.973 1.00 90.44 103 VAL A N 1
ATOM 784 C CA . VAL A 1 103 ? 17.351 2.685 -9.392 1.00 90.44 103 VAL A CA 1
ATOM 785 C C . VAL A 1 103 ? 17.342 1.734 -10.595 1.00 90.44 103 VAL A C 1
ATOM 787 O O . VAL A 1 103 ? 16.370 1.021 -10.823 1.00 90.44 103 VAL A O 1
ATOM 790 N N . GLY A 1 104 ? 18.423 1.653 -11.372 1.00 89.50 104 GLY A N 1
ATOM 791 C CA . GLY A 1 104 ? 18.528 0.737 -12.522 1.00 89.50 104 GLY A CA 1
ATOM 792 C C . GLY A 1 104 ? 18.526 -0.769 -12.192 1.00 89.50 104 GLY A C 1
ATOM 793 O O . GLY A 1 104 ? 18.897 -1.571 -13.041 1.00 89.50 104 GLY A O 1
ATOM 794 N N . ASN A 1 105 ? 18.159 -1.173 -10.970 1.00 93.69 105 ASN A N 1
ATOM 795 C CA . ASN A 1 105 ? 18.163 -2.560 -10.513 1.00 93.69 105 ASN A CA 1
ATOM 796 C C . ASN A 1 105 ? 16.797 -2.946 -9.914 1.00 93.69 105 ASN A C 1
ATOM 798 O O . ASN A 1 105 ? 16.423 -2.466 -8.841 1.00 93.69 105 ASN A O 1
ATOM 802 N N . LEU A 1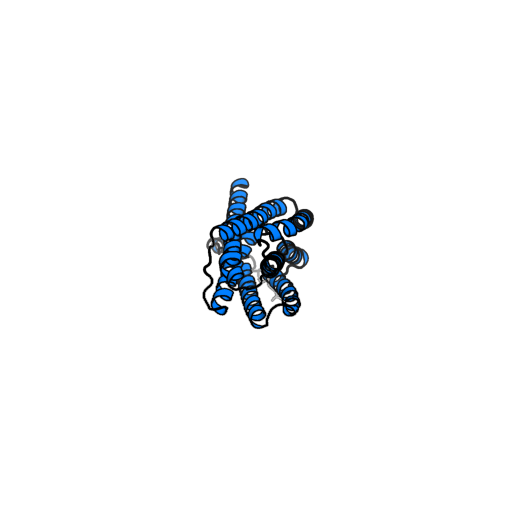 106 ? 16.082 -3.863 -10.579 1.00 93.62 106 LEU A N 1
ATOM 803 C CA . LEU A 1 106 ? 14.752 -4.320 -10.151 1.00 93.62 106 LEU A CA 1
ATOM 804 C C . LEU A 1 106 ? 14.744 -4.959 -8.755 1.00 93.62 106 LEU A C 1
ATOM 806 O O . LEU A 1 106 ? 13.759 -4.812 -8.033 1.00 93.62 106 LEU A O 1
ATOM 810 N N . LEU A 1 107 ? 15.823 -5.631 -8.341 1.00 96.00 107 LEU A N 1
ATOM 811 C CA . LEU A 1 107 ? 15.913 -6.224 -7.006 1.00 96.00 107 LEU A CA 1
ATOM 812 C C . LEU A 1 107 ? 15.850 -5.132 -5.938 1.00 96.00 107 LEU A C 1
ATOM 814 O O . LEU A 1 107 ? 15.035 -5.216 -5.020 1.00 96.00 107 LEU A O 1
ATOM 818 N N . VAL A 1 108 ? 16.657 -4.081 -6.093 1.00 96.25 108 VAL A N 1
ATOM 819 C CA . VAL A 1 108 ? 16.674 -2.939 -5.167 1.00 96.25 108 VAL A CA 1
ATOM 820 C C . VAL A 1 108 ? 15.308 -2.254 -5.145 1.00 96.25 108 VAL A C 1
ATOM 822 O O . VAL A 1 108 ? 14.756 -2.020 -4.071 1.00 96.25 108 VAL A O 1
ATOM 825 N N . ASN A 1 109 ? 14.712 -2.030 -6.317 1.00 96.38 109 ASN A N 1
ATOM 826 C CA . ASN A 1 109 ? 13.402 -1.389 -6.430 1.00 96.38 109 ASN A CA 1
ATOM 827 C C . ASN A 1 109 ? 12.290 -2.224 -5.781 1.00 96.38 109 ASN A C 1
ATOM 829 O O . ASN A 1 109 ? 11.448 -1.677 -5.070 1.00 96.38 109 ASN A O 1
ATOM 833 N N . SER A 1 110 ? 12.303 -3.548 -5.959 1.00 95.69 110 SER A N 1
ATOM 834 C CA . SER A 1 110 ? 11.321 -4.450 -5.347 1.00 95.69 110 SER A CA 1
ATOM 835 C C . SER A 1 110 ? 11.416 -4.461 -3.817 1.00 95.69 110 SER A C 1
ATOM 837 O O . SER A 1 110 ? 10.384 -4.422 -3.138 1.00 95.69 110 SER A O 1
ATOM 839 N N . LEU A 1 111 ? 12.639 -4.424 -3.273 1.00 97.06 111 LEU A N 1
ATOM 840 C CA . LEU A 1 111 ? 12.906 -4.344 -1.838 1.00 97.06 111 LEU A CA 1
ATOM 841 C C . LEU A 1 111 ? 12.440 -3.005 -1.259 1.00 97.06 111 LEU A C 1
ATOM 843 O O . LEU A 1 111 ? 11.696 -2.986 -0.278 1.00 97.06 111 LEU A O 1
ATOM 847 N N . MET A 1 112 ? 12.838 -1.895 -1.887 1.00 96.56 112 MET A N 1
ATOM 848 C CA . MET A 1 112 ? 12.449 -0.547 -1.467 1.00 96.56 112 MET A CA 1
ATOM 849 C C . MET A 1 112 ? 10.933 -0.370 -1.499 1.00 96.56 112 MET A C 1
ATOM 851 O O . MET A 1 112 ? 10.358 0.102 -0.521 1.00 96.56 112 MET A O 1
ATOM 855 N N . THR A 1 113 ? 10.284 -0.817 -2.576 1.00 95.69 113 THR A N 1
ATOM 856 C CA . THR A 1 113 ? 8.823 -0.790 -2.698 1.00 95.69 113 THR A CA 1
ATOM 857 C C . THR A 1 113 ? 8.177 -1.606 -1.590 1.00 95.69 113 THR A C 1
ATOM 859 O O . THR A 1 113 ? 7.300 -1.103 -0.895 1.00 95.69 113 THR A O 1
ATOM 862 N N . GLY A 1 114 ? 8.620 -2.847 -1.374 1.00 96.25 114 GLY A N 1
ATOM 863 C CA . GLY A 1 114 ? 8.006 -3.724 -0.381 1.00 96.25 114 GLY A CA 1
ATOM 864 C C . GLY A 1 114 ? 8.081 -3.129 1.026 1.00 96.25 114 GLY A C 1
ATOM 865 O O . GLY A 1 114 ? 7.100 -3.142 1.767 1.00 96.25 114 GLY A O 1
ATOM 866 N N . ILE A 1 115 ? 9.224 -2.543 1.385 1.00 97.69 115 ILE A N 1
ATOM 867 C CA . ILE A 1 115 ? 9.412 -1.887 2.682 1.00 97.69 115 ILE A CA 1
ATOM 868 C C . ILE A 1 115 ? 8.555 -0.620 2.775 1.00 97.69 115 ILE A C 1
ATOM 870 O O . ILE A 1 115 ? 7.800 -0.467 3.735 1.00 97.69 115 ILE A O 1
ATOM 874 N N . LEU A 1 116 ? 8.644 0.279 1.794 1.00 97.00 116 LEU A N 1
ATOM 875 C CA . LEU A 1 116 ? 7.990 1.586 1.847 1.00 97.00 116 LEU A CA 1
ATOM 876 C C . LEU A 1 116 ? 6.461 1.461 1.780 1.00 97.00 116 LEU A C 1
ATOM 878 O O . LEU A 1 116 ? 5.764 2.020 2.630 1.00 97.00 116 LEU A O 1
ATOM 882 N N . SER A 1 117 ? 5.943 0.645 0.857 1.00 95.88 117 SER A N 1
ATOM 883 C CA . SER A 1 117 ? 4.518 0.311 0.775 1.00 95.88 117 SER A CA 1
ATOM 884 C C . SER A 1 117 ? 4.046 -0.443 2.015 1.00 95.88 117 SER A C 1
ATOM 886 O O . SER A 1 117 ? 2.978 -0.150 2.547 1.00 95.88 117 SER A O 1
ATOM 888 N N . GLY A 1 118 ? 4.854 -1.371 2.540 1.00 96.50 118 GLY A N 1
ATOM 889 C CA . GLY A 1 118 ? 4.534 -2.103 3.763 1.00 96.50 118 GLY A CA 1
ATOM 890 C C . GLY A 1 118 ? 4.417 -1.193 4.987 1.00 96.50 118 GLY A C 1
ATOM 891 O O . GLY A 1 118 ? 3.490 -1.354 5.782 1.00 96.50 118 GLY A O 1
ATOM 892 N N . ILE A 1 119 ? 5.306 -0.205 5.125 1.00 97.81 119 ILE A N 1
ATOM 893 C CA . ILE A 1 119 ? 5.222 0.817 6.177 1.00 97.81 119 ILE A CA 1
ATOM 894 C C . ILE A 1 119 ? 3.980 1.686 5.977 1.00 97.81 119 ILE A C 1
ATOM 896 O O . ILE A 1 119 ? 3.216 1.866 6.927 1.00 97.81 119 ILE A O 1
ATOM 900 N N . GLY A 1 120 ? 3.755 2.181 4.758 1.00 96.81 120 GLY A N 1
ATOM 901 C CA . GLY A 1 120 ? 2.616 3.034 4.425 1.00 96.81 120 GLY A CA 1
ATOM 902 C C . GLY A 1 120 ? 1.273 2.363 4.721 1.00 96.81 120 GLY A C 1
ATOM 903 O O . GLY A 1 120 ? 0.520 2.824 5.584 1.00 96.81 120 GLY A O 1
ATOM 904 N N . CYS A 1 121 ? 1.004 1.219 4.086 1.00 95.50 121 CYS A N 1
ATOM 905 C CA . CYS A 1 121 ? -0.212 0.433 4.307 1.00 95.50 121 CYS A CA 1
ATOM 906 C C . CYS A 1 121 ? -0.328 -0.041 5.762 1.00 95.50 121 CYS A C 1
ATOM 908 O O . CYS A 1 121 ? -1.401 0.032 6.362 1.00 95.50 121 CYS A O 1
ATOM 910 N N . GLY A 1 122 ? 0.776 -0.491 6.366 1.00 95.69 122 GLY A N 1
ATOM 911 C CA . GLY A 1 122 ? 0.804 -0.921 7.762 1.00 95.69 122 GLY A CA 1
ATOM 912 C C . GLY A 1 122 ? 0.356 0.179 8.720 1.00 95.69 122 GLY A C 1
ATOM 913 O O . GLY A 1 122 ? -0.390 -0.102 9.660 1.00 95.69 122 GLY A O 1
ATOM 914 N N . LEU A 1 123 ? 0.750 1.430 8.465 1.00 96.44 123 LEU A N 1
ATOM 915 C CA . LEU A 1 123 ? 0.346 2.583 9.263 1.00 96.44 123 LEU A CA 1
ATOM 916 C C . LEU A 1 123 ? -1.140 2.910 9.078 1.00 96.44 123 LEU A C 1
ATOM 918 O O . LEU A 1 123 ? -1.851 3.083 10.067 1.00 96.44 123 LEU A O 1
ATOM 922 N N . VAL A 1 124 ? -1.632 2.906 7.836 1.00 96.31 124 VAL A N 1
ATOM 923 C CA . VAL A 1 124 ? -3.059 3.112 7.529 1.00 96.31 124 VAL A CA 1
ATOM 924 C C . VAL A 1 124 ? -3.929 2.092 8.273 1.00 96.31 124 VAL A C 1
ATOM 926 O O . VAL A 1 124 ? -4.858 2.467 8.997 1.00 96.31 124 VAL A O 1
ATOM 929 N N . PHE A 1 125 ? -3.581 0.805 8.184 1.00 94.75 125 PHE A N 1
ATOM 930 C CA . PHE A 1 125 ? -4.320 -0.258 8.864 1.00 94.75 125 PHE A CA 1
ATOM 931 C C . PHE A 1 125 ? -4.173 -0.226 10.383 1.00 94.75 125 PHE A C 1
ATOM 933 O O . PHE A 1 125 ? -5.104 -0.603 11.097 1.00 94.75 125 PHE A O 1
ATOM 940 N N . ARG A 1 126 ? -3.029 0.226 10.907 1.00 93.75 126 ARG A N 1
ATOM 941 C CA . ARG A 1 126 ? -2.805 0.362 12.353 1.00 93.75 126 ARG A CA 1
ATOM 942 C C . ARG A 1 126 ? -3.812 1.303 13.000 1.00 93.75 126 ARG A C 1
ATOM 944 O O . ARG A 1 126 ? -4.294 1.030 14.098 1.00 93.75 126 ARG A O 1
ATOM 951 N N . PHE A 1 127 ? -4.131 2.396 12.318 1.00 93.81 127 PHE A N 1
ATOM 952 C CA . PHE A 1 127 ? -5.102 3.384 12.779 1.00 93.81 127 PHE A CA 1
ATOM 953 C C . PHE A 1 127 ? -6.546 3.036 12.382 1.00 93.81 127 PHE A C 1
ATOM 955 O O . PHE A 1 127 ? -7.477 3.792 12.662 1.00 93.81 127 PHE A O 1
ATOM 962 N N . GLY A 1 128 ? -6.764 1.851 11.801 1.00 89.81 128 GLY A N 1
ATOM 963 C CA . GLY A 1 128 ? -8.082 1.332 11.438 1.00 89.81 128 GLY A CA 1
ATOM 964 C C . GLY A 1 128 ? -8.707 2.044 10.241 1.00 89.81 128 GLY A C 1
ATOM 965 O O . GLY A 1 128 ? -9.930 2.173 10.194 1.00 89.81 128 GLY A O 1
ATOM 966 N N . GLY A 1 129 ? -7.873 2.572 9.343 1.00 91.56 129 GLY A N 1
ATOM 967 C CA . GLY A 1 129 ? -8.271 3.039 8.022 1.00 91.56 129 GLY A CA 1
ATOM 968 C C . GLY A 1 129 ? -7.857 2.057 6.930 1.00 91.56 129 GLY A C 1
ATOM 969 O O . GLY A 1 129 ? -7.338 0.975 7.195 1.00 91.56 129 GLY A O 1
ATOM 970 N N . SER A 1 130 ? -8.075 2.474 5.689 1.00 92.31 130 SER A N 1
ATOM 971 C CA . SER A 1 130 ? -7.728 1.743 4.473 1.00 92.31 130 SER A CA 1
ATOM 972 C C . SER A 1 130 ? -7.482 2.734 3.351 1.00 92.31 130 SER A C 1
ATOM 974 O O . SER A 1 130 ? -8.050 3.829 3.374 1.00 92.31 130 SER A O 1
ATOM 976 N N . THR A 1 131 ? -6.659 2.363 2.374 1.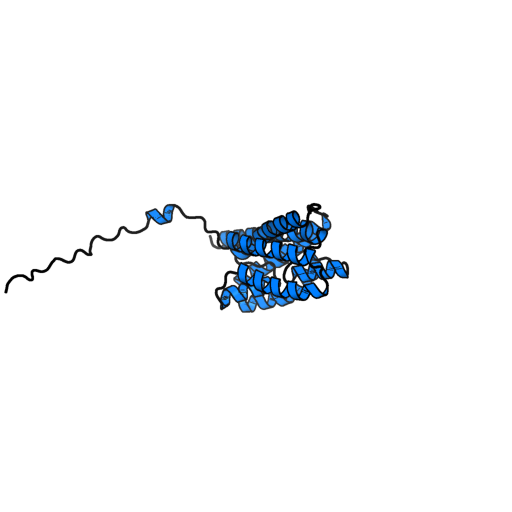00 90.00 131 THR A N 1
ATOM 977 C CA . THR A 1 131 ? -6.466 3.178 1.171 1.00 90.00 131 THR A CA 1
ATOM 978 C C . THR A 1 131 ? -7.536 2.919 0.103 1.00 90.00 131 THR A C 1
ATOM 980 O O . THR A 1 131 ? -7.468 3.470 -0.995 1.00 90.00 131 THR A O 1
ATOM 983 N N . GLY A 1 132 ? -8.564 2.136 0.449 1.00 84.81 132 GLY A N 1
ATOM 984 C CA . GLY A 1 132 ? -9.645 1.744 -0.440 1.00 84.81 132 GLY A CA 1
ATOM 985 C C . GLY A 1 132 ? -9.306 0.490 -1.241 1.00 84.81 132 GLY A C 1
ATOM 986 O O . GLY A 1 132 ? -8.310 -0.194 -1.014 1.00 84.81 132 GLY A O 1
ATOM 987 N N . GLY A 1 133 ? -10.180 0.150 -2.178 1.00 87.44 133 GLY A N 1
ATOM 988 C CA . GLY A 1 133 ? -9.919 -0.935 -3.108 1.00 87.44 133 GLY A CA 1
ATOM 989 C C . GLY A 1 133 ? -9.875 -2.307 -2.437 1.00 87.44 133 GLY A C 1
ATOM 990 O O . GLY A 1 133 ? -10.702 -2.637 -1.586 1.00 87.44 133 GLY A O 1
ATOM 991 N N . THR A 1 134 ? -8.903 -3.129 -2.821 1.00 90.19 134 THR A N 1
ATOM 992 C CA . THR A 1 134 ? -8.745 -4.502 -2.315 1.00 90.19 134 THR A CA 1
ATOM 993 C C . THR A 1 134 ? -8.408 -4.582 -0.831 1.00 90.19 134 THR A C 1
ATOM 995 O O . THR A 1 134 ? -8.664 -5.614 -0.214 1.00 90.19 134 THR A O 1
ATOM 998 N N . ASP A 1 135 ? -7.933 -3.497 -0.219 1.00 91.31 135 ASP A N 1
ATOM 999 C CA . ASP A 1 135 ? -7.730 -3.411 1.229 1.00 91.31 135 ASP A CA 1
ATOM 1000 C C . ASP A 1 135 ? -8.998 -3.728 2.030 1.00 91.31 135 ASP A C 1
ATOM 1002 O O . ASP A 1 135 ? -8.937 -4.269 3.138 1.00 91.31 135 ASP A O 1
ATOM 1006 N N . ILE A 1 136 ? -10.165 -3.388 1.479 1.00 92.12 136 ILE A N 1
ATOM 1007 C CA . ILE A 1 136 ? -11.470 -3.686 2.076 1.00 92.12 136 ILE A CA 1
ATOM 1008 C C . ILE A 1 136 ? -11.687 -5.198 2.124 1.00 92.12 136 ILE A C 1
ATOM 1010 O O . ILE A 1 136 ? -12.166 -5.716 3.130 1.00 92.12 136 ILE A O 1
ATOM 1014 N N . VAL A 1 137 ? -11.258 -5.917 1.084 1.00 92.38 137 VAL A N 1
ATOM 1015 C CA . VAL A 1 137 ? -11.308 -7.382 1.030 1.00 92.38 137 VAL A CA 1
ATOM 1016 C C . VAL A 1 137 ? -10.318 -7.985 2.029 1.00 92.38 137 VAL A C 1
ATOM 1018 O O . VAL A 1 137 ? -10.687 -8.883 2.785 1.00 92.38 137 VAL A O 1
ATOM 1021 N N . TYR A 1 138 ? -9.089 -7.461 2.110 1.00 92.00 138 TYR A N 1
ATOM 1022 C CA . TYR A 1 138 ? -8.069 -7.956 3.047 1.00 92.00 138 TYR A CA 1
ATOM 1023 C C . TYR A 1 138 ? -8.533 -7.838 4.503 1.00 92.00 138 TYR A C 1
ATOM 1025 O O . TYR A 1 138 ? -8.407 -8.788 5.279 1.00 92.00 138 TYR A O 1
ATOM 1033 N N . GLN A 1 139 ? -9.115 -6.689 4.858 1.00 91.25 139 GLN A N 1
ATOM 1034 C CA . GLN A 1 139 ? -9.686 -6.447 6.182 1.00 91.25 139 GLN A CA 1
ATOM 1035 C C . GLN A 1 139 ? -10.961 -7.247 6.434 1.00 91.25 13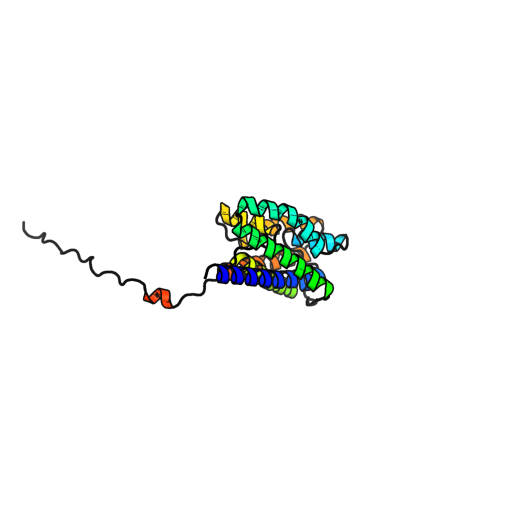9 GLN A C 1
ATOM 1037 O O . GLN A 1 139 ? -11.2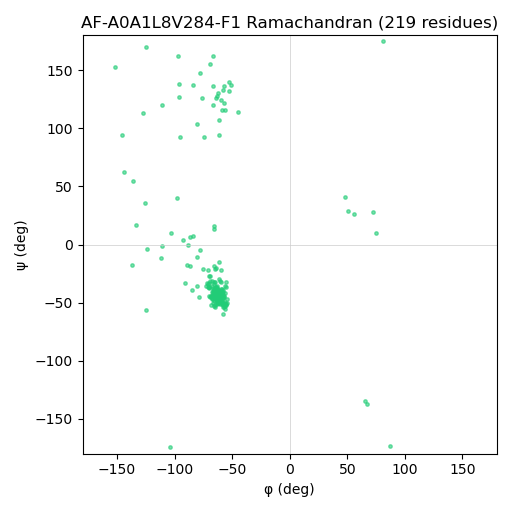06 -7.644 7.570 1.00 91.25 139 GLN A O 1
ATOM 1042 N N . ALA A 1 140 ? -11.782 -7.498 5.411 1.00 92.56 140 ALA A N 1
ATOM 1043 C CA . ALA A 1 140 ? -12.965 -8.337 5.563 1.00 92.56 140 ALA A CA 1
ATOM 1044 C C . ALA A 1 140 ? -12.537 -9.764 5.921 1.00 92.56 140 ALA A C 1
ATOM 1046 O O . ALA A 1 140 ? -13.057 -10.338 6.876 1.00 92.56 140 ALA A O 1
ATOM 1047 N N . ILE A 1 141 ? -11.523 -10.301 5.236 1.00 93.25 141 ILE A N 1
ATOM 1048 C CA . ILE A 1 141 ? -10.971 -11.621 5.556 1.00 93.25 141 ILE A CA 1
ATOM 1049 C C . ILE A 1 141 ? -10.387 -11.645 6.969 1.00 93.25 141 ILE A C 1
ATOM 1051 O O . ILE A 1 141 ? -10.667 -12.569 7.727 1.00 93.25 141 ILE A O 1
ATOM 1055 N N . GLU A 1 142 ? -9.624 -10.624 7.361 1.00 91.56 142 GLU A N 1
ATOM 1056 C CA . GLU A 1 142 ? -9.115 -10.519 8.734 1.00 91.56 142 GLU A CA 1
ATOM 1057 C C . GLU A 1 142 ? -10.253 -10.487 9.767 1.00 91.56 142 GLU A C 1
ATOM 1059 O O . GLU A 1 142 ? -10.168 -11.144 10.804 1.00 91.56 142 GLU A O 1
ATOM 1064 N N . LYS A 1 143 ? -11.336 -9.755 9.485 1.00 89.12 143 LYS A N 1
ATOM 1065 C CA . LYS A 1 143 ? -12.484 -9.621 10.385 1.00 89.12 143 LYS A CA 1
ATOM 1066 C C . LYS A 1 143 ? -13.262 -10.928 10.549 1.00 89.12 143 LYS A C 1
ATOM 1068 O O . LYS A 1 143 ? -13.647 -11.237 11.672 1.00 89.12 143 LYS A O 1
ATOM 1073 N N . TYR A 1 144 ? -13.519 -11.653 9.459 1.00 92.44 144 TYR A N 1
ATOM 1074 C CA . TYR A 1 144 ? -14.371 -12.849 9.472 1.00 92.44 144 TYR A CA 1
ATOM 1075 C C . TYR A 1 144 ? -13.606 -14.152 9.726 1.00 92.44 144 TYR A C 1
ATOM 1077 O O . TYR A 1 144 ? -14.150 -15.053 10.353 1.00 92.44 144 TYR A O 1
ATOM 1085 N N . TYR A 1 145 ? -12.357 -14.256 9.264 1.00 92.00 145 TYR A N 1
ATOM 1086 C CA . TYR A 1 145 ? -11.553 -15.482 9.351 1.00 92.00 145 TYR A CA 1
ATOM 1087 C C . TYR A 1 145 ? -10.372 -15.370 10.323 1.00 92.00 145 TYR A C 1
ATOM 1089 O O . TYR A 1 145 ? -9.623 -16.332 10.482 1.00 92.00 145 TYR A O 1
ATOM 1097 N N . HIS A 1 146 ? -10.169 -14.211 10.961 1.00 90.00 146 HIS A N 1
ATOM 1098 C CA . HIS A 1 146 ? -9.088 -13.970 11.930 1.00 90.00 146 HIS A CA 1
ATOM 1099 C C . HIS A 1 146 ? -7.677 -14.262 11.392 1.00 90.00 146 HIS A C 1
ATOM 1101 O O . HIS A 1 146 ? -6.741 -14.542 12.142 1.00 90.00 146 HIS A O 1
ATOM 1107 N N . VAL A 1 147 ? -7.508 -14.169 10.073 1.00 90.81 147 VAL A N 1
ATOM 1108 C CA . VAL A 1 147 ? -6.216 -14.303 9.402 1.00 90.81 147 VAL A CA 1
ATOM 1109 C C . VAL A 1 147 ? -5.499 -12.956 9.430 1.00 90.81 147 VAL A C 1
ATOM 1111 O O . VAL A 1 147 ? -6.107 -11.920 9.172 1.00 90.81 147 VAL A O 1
ATOM 1114 N N . ASN A 1 148 ? -4.191 -12.960 9.705 1.00 92.25 148 ASN A N 1
ATOM 1115 C CA . ASN A 1 148 ? -3.376 -11.743 9.645 1.00 92.25 148 ASN A CA 1
ATOM 1116 C C . ASN A 1 148 ? -3.543 -11.040 8.294 1.00 92.25 148 ASN A C 1
ATOM 1118 O O . ASN A 1 148 ? -3.366 -11.662 7.245 1.00 92.25 148 ASN A O 1
ATOM 1122 N N . ILE A 1 149 ? -3.780 -9.730 8.322 1.00 92.81 149 ILE A N 1
ATOM 1123 C CA . ILE A 1 149 ? -4.089 -8.955 7.115 1.00 92.81 149 ILE A CA 1
ATOM 1124 C C . ILE A 1 149 ? -3.011 -9.069 6.027 1.00 92.81 149 ILE A C 1
ATOM 1126 O O . ILE A 1 149 ? -3.344 -9.153 4.849 1.00 92.81 149 ILE A O 1
ATOM 1130 N N . GLY A 1 150 ? -1.724 -9.148 6.395 1.00 91.56 150 GLY A N 1
ATOM 1131 C CA . GLY A 1 150 ? -0.649 -9.306 5.418 1.00 91.56 150 GLY A CA 1
ATOM 1132 C C . GLY A 1 150 ? -0.719 -10.650 4.690 1.00 91.56 150 GLY A C 1
ATOM 1133 O O . GLY A 1 150 ? -0.381 -10.717 3.511 1.00 91.56 150 GLY A O 1
ATOM 1134 N N . LYS A 1 151 ? -1.195 -11.718 5.348 1.00 93.06 151 LYS A N 1
ATOM 1135 C CA . LYS A 1 151 ? -1.419 -13.009 4.677 1.00 93.06 151 LYS A CA 1
ATOM 1136 C C . LYS A 1 151 ? -2.578 -12.905 3.687 1.00 93.06 151 LYS A C 1
ATOM 1138 O O . LYS A 1 151 ? -2.430 -13.364 2.561 1.00 93.06 151 LYS A O 1
ATOM 1143 N N . SER A 1 152 ? -3.683 -12.267 4.079 1.00 93.56 152 SER A N 1
ATOM 1144 C CA . SER A 1 152 ? -4.828 -12.022 3.189 1.00 93.56 152 SER A CA 1
ATOM 1145 C C . SER A 1 152 ? -4.416 -11.223 1.952 1.00 93.56 152 SER A C 1
ATOM 1147 O O . SER A 1 152 ? -4.746 -11.614 0.836 1.00 93.56 152 SER A O 1
ATOM 1149 N N . LEU A 1 153 ? -3.632 -10.156 2.152 1.00 92.94 153 LEU A N 1
ATOM 1150 C CA . LEU A 1 153 ? -3.049 -9.363 1.072 1.00 92.94 153 LEU A CA 1
ATOM 1151 C C . LEU A 1 153 ? -2.186 -10.235 0.161 1.00 92.94 153 LEU A C 1
ATOM 1153 O O . LEU A 1 153 ? -2.393 -10.237 -1.044 1.00 92.94 153 LEU A O 1
ATOM 1157 N N . PHE A 1 154 ? -1.247 -11.000 0.724 1.00 94.00 154 PHE A N 1
ATOM 1158 C CA . PHE A 1 154 ? -0.332 -11.818 -0.070 1.00 94.00 154 PHE A CA 1
ATOM 1159 C C . PHE A 1 154 ? -1.067 -12.856 -0.922 1.00 94.00 154 PHE A C 1
ATOM 1161 O O . PHE A 1 154 ? -0.786 -12.970 -2.107 1.00 94.00 154 PHE A O 1
ATOM 1168 N N . VAL A 1 155 ? -2.029 -13.583 -0.347 1.00 92.62 155 VAL A N 1
ATOM 1169 C CA . VAL A 1 155 ? -2.766 -14.640 -1.060 1.00 92.62 155 VAL A CA 1
ATOM 1170 C C . VAL A 1 155 ? -3.611 -14.065 -2.194 1.00 92.62 155 VAL A C 1
ATOM 1172 O O . VAL A 1 155 ? -3.584 -14.595 -3.304 1.00 92.62 155 VAL A O 1
ATOM 1175 N N . ILE A 1 156 ? -4.337 -12.971 -1.943 1.00 90.25 156 ILE A N 1
ATOM 1176 C CA . ILE A 1 156 ? -5.162 -12.341 -2.981 1.00 90.25 156 ILE A CA 1
ATOM 1177 C C . ILE A 1 156 ? -4.279 -11.738 -4.072 1.00 90.25 156 ILE A C 1
ATOM 1179 O O . ILE A 1 156 ? -4.516 -11.989 -5.252 1.00 90.25 156 ILE A O 1
ATOM 1183 N N . THR A 1 157 ? -3.238 -10.991 -3.698 1.00 88.88 157 THR A N 1
ATOM 1184 C CA . THR A 1 157 ? -2.310 -10.394 -4.663 1.00 88.88 157 THR A CA 1
ATOM 1185 C C . THR A 1 157 ? -1.579 -11.460 -5.470 1.00 88.88 157 THR A C 1
ATOM 1187 O O . THR A 1 157 ? -1.429 -11.295 -6.674 1.00 88.88 157 THR A O 1
ATOM 1190 N N . PHE A 1 158 ? -1.187 -12.579 -4.860 1.00 90.88 158 PHE A N 1
ATOM 1191 C CA . PHE A 1 158 ? -0.606 -13.710 -5.579 1.00 90.88 158 PHE A CA 1
ATOM 1192 C C . PHE A 1 158 ? -1.566 -14.253 -6.643 1.00 90.88 158 PHE A C 1
ATOM 1194 O O . PHE A 1 158 ? -1.165 -14.415 -7.791 1.00 90.88 158 PHE A O 1
ATOM 1201 N N . GLY A 1 159 ? -2.841 -14.460 -6.297 1.00 88.25 159 GLY A N 1
ATOM 1202 C CA . GLY A 1 159 ? -3.859 -14.881 -7.263 1.00 88.25 159 GLY A CA 1
ATOM 1203 C C . GLY A 1 159 ? -4.007 -13.901 -8.432 1.00 88.25 159 GLY A C 1
ATOM 1204 O O . GLY A 1 159 ? -4.040 -14.324 -9.584 1.00 88.25 159 GLY A O 1
ATOM 1205 N N . ILE A 1 160 ? -4.021 -12.594 -8.150 1.00 84.88 160 ILE A N 1
ATOM 1206 C CA . ILE A 1 160 ? -4.080 -11.546 -9.182 1.00 84.88 160 ILE A CA 1
ATOM 1207 C C . ILE A 1 160 ? -2.826 -11.586 -10.070 1.00 84.88 160 ILE A C 1
ATOM 1209 O O . ILE A 1 160 ? -2.950 -11.589 -11.290 1.00 84.88 160 ILE A O 1
ATOM 1213 N N . LEU A 1 161 ? -1.631 -11.684 -9.479 1.00 86.62 161 LEU A N 1
ATOM 1214 C CA . LEU A 1 161 ? -0.363 -11.729 -10.214 1.00 86.62 161 LEU A CA 1
ATOM 1215 C C . LEU A 1 161 ? -0.241 -12.955 -11.116 1.00 86.62 161 LEU A C 1
ATOM 1217 O O . LEU A 1 161 ? 0.330 -12.859 -12.199 1.00 86.62 161 LEU A O 1
ATOM 1221 N N . VAL A 1 162 ? -0.771 -14.104 -10.693 1.00 87.38 162 VAL A N 1
ATOM 1222 C CA . VAL A 1 162 ? -0.792 -15.310 -11.530 1.00 87.38 162 VAL A CA 1
ATOM 1223 C C . VAL A 1 162 ? -1.624 -15.071 -12.789 1.00 87.38 162 VAL A C 1
ATOM 1225 O O . VAL A 1 162 ? -1.201 -15.456 -13.874 1.00 87.38 162 VAL A O 1
ATOM 1228 N N . VAL A 1 163 ? -2.764 -14.381 -12.680 1.00 82.69 163 VAL A N 1
ATOM 1229 C CA . VAL A 1 163 ? -3.554 -13.976 -13.856 1.00 82.69 163 VAL A CA 1
ATOM 1230 C C . VAL A 1 163 ? -2.783 -12.961 -14.708 1.00 82.69 163 VAL A C 1
ATOM 1232 O O . VAL A 1 163 ? -2.862 -12.996 -15.935 1.00 82.69 163 VAL A O 1
ATOM 1235 N N . SER A 1 164 ? -1.979 -12.098 -14.081 1.00 77.00 164 SER A N 1
ATOM 1236 C CA . SER A 1 164 ? -1.145 -11.124 -14.788 1.00 77.00 164 SER A CA 1
ATOM 1237 C C . SER A 1 164 ? -0.053 -11.736 -15.670 1.00 77.00 164 SER A C 1
ATOM 1239 O O . SER A 1 164 ? 0.385 -11.068 -16.600 1.00 77.00 164 SER A O 1
ATOM 1241 N N . LEU A 1 165 ? 0.351 -12.997 -15.465 1.00 81.75 165 LEU A N 1
ATOM 1242 C CA . LEU A 1 165 ? 1.315 -13.693 -16.339 1.00 81.75 165 LEU A CA 1
ATOM 1243 C C . LEU A 1 165 ? 0.836 -13.848 -17.791 1.00 81.75 165 LEU A C 1
ATOM 1245 O O . LEU A 1 165 ? 1.644 -14.129 -18.670 1.00 81.75 165 LEU A O 1
ATOM 1249 N N . LEU A 1 166 ? -0.458 -13.645 -18.067 1.00 80.88 166 LEU A N 1
ATOM 1250 C CA . LEU A 1 166 ? -0.977 -13.602 -19.437 1.00 80.88 166 LEU A CA 1
ATOM 1251 C C . LEU A 1 166 ? -0.423 -12.415 -20.248 1.00 80.88 166 LEU A C 1
ATOM 1253 O O . LEU A 1 166 ? -0.461 -12.456 -21.475 1.00 80.88 166 LEU A O 1
ATOM 1257 N N . TYR A 1 167 ? 0.068 -11.364 -19.582 1.00 75.00 167 TYR A N 1
ATOM 1258 C CA . TYR A 1 167 ? 0.580 -10.148 -20.225 1.00 75.00 167 TYR A CA 1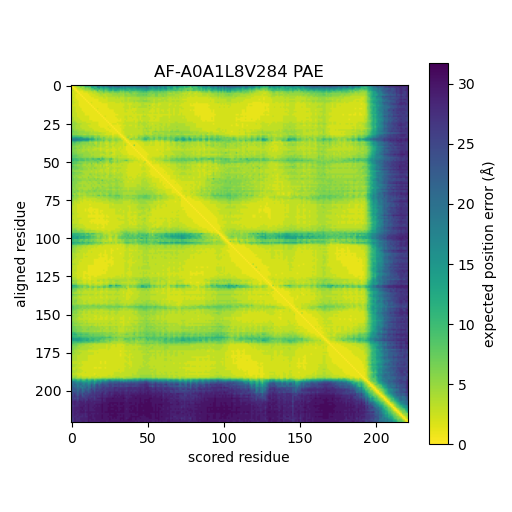
ATOM 1259 C C . TYR A 1 167 ? 1.890 -9.604 -19.622 1.00 75.00 167 TYR A C 1
ATOM 1261 O O . TYR A 1 167 ? 2.549 -8.787 -20.259 1.00 75.00 167 TYR A O 1
ATOM 1269 N N . LEU A 1 168 ? 2.266 -10.014 -18.406 1.00 78.25 168 LEU A N 1
ATOM 1270 C CA . LEU A 1 168 ? 3.490 -9.608 -17.711 1.00 78.25 168 LEU A CA 1
ATOM 1271 C C . LEU A 1 168 ? 4.592 -10.651 -17.931 1.00 78.25 168 LEU A C 1
ATOM 1273 O O . LEU A 1 168 ? 4.344 -11.852 -17.829 1.00 78.25 168 LEU A O 1
ATOM 1277 N N . ASP A 1 169 ? 5.824 -10.211 -18.178 1.00 88.38 169 ASP A N 1
ATOM 1278 C CA . ASP A 1 169 ? 6.963 -11.119 -18.264 1.00 88.38 169 ASP A CA 1
ATOM 1279 C C . ASP A 1 169 ? 7.324 -11.722 -16.896 1.00 88.38 169 ASP A C 1
ATOM 1281 O O . ASP A 1 169 ? 7.078 -11.154 -15.827 1.00 88.38 169 ASP A O 1
ATOM 1285 N N . PHE A 1 170 ? 7.959 -12.895 -16.938 1.00 89.62 170 PHE A N 1
ATOM 1286 C CA . PHE A 1 170 ? 8.294 -13.653 -15.735 1.00 89.62 170 PHE A CA 1
ATOM 1287 C C . PHE A 1 170 ? 9.228 -12.890 -14.779 1.00 89.62 170 PHE A C 1
ATOM 1289 O O . PHE A 1 170 ? 9.132 -13.053 -13.561 1.00 89.62 170 PHE A O 1
ATOM 1296 N N . THR A 1 171 ? 10.107 -12.034 -15.308 1.00 91.00 171 THR A N 1
ATOM 1297 C CA . THR A 1 171 ? 11.045 -11.247 -14.500 1.00 91.00 171 THR A CA 1
ATOM 1298 C C . THR A 1 171 ? 10.290 -10.245 -13.632 1.00 91.00 171 THR A C 1
ATOM 1300 O O . THR A 1 171 ? 10.446 -10.258 -12.409 1.00 91.00 171 THR A O 1
ATOM 1303 N N . HIS A 1 172 ? 9.419 -9.421 -14.223 1.00 90.12 172 HIS A N 1
ATOM 1304 C CA . HIS A 1 172 ? 8.603 -8.475 -13.455 1.00 90.12 172 HIS A CA 1
ATOM 1305 C C . HIS A 1 172 ? 7.635 -9.197 -12.512 1.00 90.12 172 HIS A C 1
ATOM 1307 O O . HIS A 1 172 ? 7.473 -8.764 -11.373 1.00 90.12 172 HIS A O 1
ATOM 1313 N N . PHE A 1 173 ? 7.070 -10.340 -12.919 1.00 91.00 173 PHE A N 1
ATOM 1314 C CA . PHE A 1 173 ? 6.258 -11.177 -12.030 1.00 91.00 173 PHE A CA 1
ATOM 1315 C C . PHE A 1 173 ? 7.026 -11.587 -10.763 1.00 91.00 173 PHE A C 1
ATOM 1317 O O . PHE A 1 173 ? 6.539 -11.378 -9.650 1.00 91.00 173 PHE A O 1
ATOM 1324 N N . ALA A 1 174 ? 8.238 -12.129 -10.911 1.00 93.75 174 ALA A N 1
ATOM 1325 C CA . ALA A 1 174 ? 9.045 -12.594 -9.785 1.00 93.75 174 ALA A CA 1
ATOM 1326 C C . ALA A 1 174 ? 9.441 -11.444 -8.843 1.00 93.75 174 ALA A C 1
ATOM 1328 O O . ALA A 1 174 ? 9.344 -11.582 -7.620 1.00 93.75 174 ALA A O 1
ATOM 1329 N N . TYR A 1 175 ? 9.831 -10.289 -9.391 1.00 94.75 175 TYR A N 1
ATOM 1330 C CA . TYR A 1 175 ? 10.182 -9.117 -8.585 1.00 94.75 175 TYR A CA 1
ATOM 1331 C C . TYR A 1 175 ? 8.970 -8.473 -7.907 1.00 94.75 175 TYR A C 1
ATOM 1333 O O . TYR A 1 175 ? 9.070 -8.062 -6.749 1.00 94.75 175 TYR A O 1
ATOM 1341 N N . THR A 1 176 ? 7.808 -8.432 -8.558 1.00 93.00 176 THR A N 1
ATOM 1342 C CA . THR A 1 176 ? 6.576 -7.981 -7.903 1.00 93.00 176 THR A CA 1
ATOM 1343 C C . THR A 1 176 ? 6.154 -8.943 -6.795 1.00 93.00 176 THR A C 1
ATOM 1345 O O . THR A 1 176 ? 5.767 -8.494 -5.715 1.00 93.00 176 THR A O 1
ATOM 1348 N N . LEU A 1 177 ? 6.287 -10.257 -6.993 1.00 94.25 177 LEU A N 1
ATOM 1349 C CA . LEU A 1 177 ? 6.004 -11.240 -5.948 1.00 94.25 177 LEU A CA 1
ATOM 1350 C C . LEU A 1 177 ? 6.938 -11.075 -4.738 1.00 94.25 177 LEU A C 1
ATOM 1352 O O . LEU A 1 177 ? 6.489 -11.133 -3.587 1.00 94.25 177 LEU A O 1
ATOM 1356 N N . LEU A 1 178 ? 8.225 -10.818 -4.987 1.00 96.00 178 LEU A N 1
ATOM 1357 C CA . LEU A 1 178 ? 9.201 -10.497 -3.945 1.00 96.00 178 LEU A CA 1
ATOM 1358 C C . LEU A 1 178 ? 8.789 -9.233 -3.181 1.00 96.00 178 LEU A C 1
ATOM 1360 O O . LEU A 1 178 ? 8.705 -9.254 -1.950 1.00 96.00 178 LEU A O 1
ATOM 1364 N N . SER A 1 179 ? 8.459 -8.162 -3.904 1.00 96.00 179 SER A N 1
ATOM 1365 C CA . SER A 1 179 ? 7.988 -6.909 -3.313 1.00 96.00 179 SER A CA 1
ATOM 1366 C C . SER A 1 179 ? 6.738 -7.117 -2.452 1.00 96.00 179 SER A C 1
ATOM 1368 O O . SER A 1 179 ? 6.697 -6.685 -1.299 1.00 96.00 179 SER A O 1
ATOM 1370 N N . CYS A 1 180 ? 5.760 -7.877 -2.952 1.00 95.00 180 CYS A N 1
ATOM 1371 C CA . CYS A 1 180 ? 4.531 -8.213 -2.238 1.00 95.00 180 CYS A CA 1
ATOM 1372 C C . CYS A 1 180 ? 4.795 -9.035 -0.964 1.00 95.00 180 CYS A C 1
ATOM 1374 O O . CYS A 1 180 ? 4.129 -8.837 0.056 1.00 95.00 180 CYS A O 1
ATOM 1376 N N . SER A 1 181 ? 5.767 -9.949 -0.996 1.00 96.12 181 SER A N 1
ATOM 1377 C CA . SER A 1 181 ? 6.168 -10.744 0.174 1.00 96.12 181 SER A CA 1
ATOM 1378 C C . SER A 1 181 ? 6.742 -9.851 1.277 1.00 96.12 181 SER A C 1
ATOM 1380 O O . SER A 1 181 ? 6.368 -9.962 2.448 1.00 96.12 181 SER A O 1
ATOM 1382 N N . ILE A 1 182 ? 7.613 -8.915 0.895 1.00 97.69 182 ILE A N 1
ATOM 1383 C CA . ILE A 1 182 ? 8.240 -7.953 1.808 1.00 97.69 182 ILE A CA 1
ATOM 1384 C C . ILE A 1 182 ? 7.199 -6.969 2.351 1.00 97.69 182 ILE A C 1
ATOM 1386 O O . ILE A 1 182 ? 7.194 -6.691 3.554 1.00 97.69 182 ILE A O 1
ATOM 1390 N N . LEU A 1 183 ? 6.282 -6.499 1.501 1.00 96.50 183 LEU A N 1
ATOM 1391 C CA . LEU A 1 183 ? 5.141 -5.670 1.885 1.00 96.50 183 LEU A CA 1
ATOM 1392 C C . LEU A 1 183 ? 4.303 -6.375 2.944 1.00 96.50 183 LEU A C 1
ATOM 1394 O O . LEU A 1 183 ? 4.092 -5.817 4.017 1.00 96.50 183 LEU A O 1
ATOM 1398 N N . SER A 1 184 ? 3.889 -7.619 2.695 1.00 96.06 184 SER A N 1
ATOM 1399 C CA . SER A 1 184 ? 3.101 -8.424 3.634 1.00 96.06 184 SER A CA 1
ATOM 1400 C C . SER A 1 184 ? 3.772 -8.550 5.007 1.00 96.06 184 SER A C 1
ATOM 1402 O O . SER A 1 184 ? 3.138 -8.332 6.048 1.00 96.06 184 SER A O 1
ATOM 1404 N N . TYR A 1 185 ? 5.071 -8.861 5.022 1.00 96.62 185 TYR A N 1
ATOM 1405 C CA . TYR A 1 185 ? 5.850 -8.977 6.252 1.00 96.62 185 TYR A CA 1
ATOM 1406 C C . TYR A 1 185 ? 5.936 -7.642 7.005 1.00 96.62 185 TYR A C 1
ATOM 1408 O O . TYR A 1 185 ? 5.621 -7.572 8.198 1.00 96.62 185 TYR A O 1
ATOM 1416 N N . THR A 1 186 ? 6.321 -6.577 6.303 1.00 97.50 186 THR A N 1
ATOM 1417 C CA . THR A 1 186 ? 6.538 -5.240 6.872 1.00 97.50 186 THR A CA 1
ATOM 1418 C C . THR A 1 186 ? 5.235 -4.642 7.388 1.00 97.50 186 THR A C 1
ATOM 1420 O O . THR A 1 186 ? 5.183 -4.142 8.511 1.00 97.50 186 THR A O 1
ATOM 1423 N N . LEU A 1 187 ? 4.152 -4.785 6.627 1.00 96.31 187 LEU A N 1
ATOM 1424 C CA . LEU A 1 187 ? 2.808 -4.360 7.000 1.00 96.31 187 LEU A CA 1
ATOM 1425 C C . LEU A 1 187 ? 2.372 -5.009 8.311 1.00 96.31 187 LEU A C 1
ATOM 1427 O O . LEU A 1 187 ? 1.962 -4.303 9.232 1.00 96.31 187 LEU A O 1
ATOM 1431 N N . ASN A 1 188 ? 2.500 -6.335 8.436 1.00 95.69 188 ASN A N 1
ATOM 1432 C CA . ASN A 1 188 ? 2.144 -7.032 9.674 1.00 95.69 188 ASN A CA 1
ATOM 1433 C C . ASN A 1 188 ? 2.965 -6.512 10.859 1.00 95.69 188 ASN A C 1
ATOM 1435 O O . ASN A 1 188 ? 2.412 -6.264 11.933 1.00 95.69 188 ASN A O 1
ATOM 1439 N N . LYS A 1 189 ? 4.276 -6.312 10.668 1.00 96.19 189 LYS A N 1
ATOM 1440 C CA . LYS A 1 189 ? 5.136 -5.749 11.711 1.00 96.19 189 LYS A CA 1
ATOM 1441 C C . LYS A 1 189 ? 4.646 -4.370 12.130 1.00 96.19 189 LYS A C 1
ATOM 1443 O O . LYS A 1 189 ? 4.421 -4.179 13.315 1.00 96.19 189 LYS A O 1
ATOM 1448 N N . VAL A 1 190 ? 4.414 -3.450 11.197 1.00 96.38 190 VAL A N 1
ATOM 1449 C CA . VAL A 1 190 ? 4.002 -2.069 11.498 1.00 96.38 190 VAL A CA 1
ATOM 1450 C C . VAL A 1 190 ? 2.609 -2.005 12.126 1.00 96.38 190 VAL A C 1
ATOM 1452 O O . VAL A 1 190 ? 2.428 -1.312 13.135 1.00 96.38 190 VAL A O 1
ATOM 1455 N N . LYS A 1 191 ? 1.644 -2.756 11.584 1.00 94.06 191 LYS A N 1
ATOM 1456 C CA . LYS A 1 191 ? 0.256 -2.780 12.061 1.00 94.06 191 LYS A CA 1
ATOM 1457 C C . LYS A 1 191 ? 0.150 -3.287 13.493 1.00 94.06 191 LYS A C 1
ATOM 1459 O O . LYS A 1 191 ? -0.493 -2.649 14.324 1.00 94.06 191 LYS A O 1
ATOM 1464 N N . TYR A 1 192 ? 0.771 -4.428 13.788 1.00 92.62 192 TYR A N 1
ATOM 1465 C CA . TYR A 1 192 ? 0.648 -5.080 15.093 1.00 92.62 192 TYR A CA 1
ATOM 1466 C C . TYR A 1 192 ? 1.747 -4.677 16.082 1.00 92.62 192 TYR A C 1
ATOM 1468 O O . TYR A 1 192 ? 1.778 -5.196 17.200 1.00 92.62 192 TYR A O 1
ATOM 1476 N N . PHE A 1 193 ? 2.634 -3.747 15.714 1.00 90.50 193 PHE A N 1
ATOM 1477 C CA . PHE A 1 193 ? 3.680 -3.264 16.607 1.00 90.50 193 PHE A CA 1
ATOM 1478 C C . PHE A 1 193 ? 3.068 -2.608 17.849 1.00 90.50 193 PHE A C 1
ATOM 1480 O O . PHE A 1 193 ? 2.549 -1.488 17.811 1.00 90.50 193 PHE A O 1
ATOM 1487 N N . ARG A 1 194 ? 3.162 -3.296 18.985 1.00 76.19 194 ARG A N 1
ATOM 1488 C CA . ARG A 1 194 ? 2.860 -2.740 20.302 1.00 76.19 194 ARG A CA 1
ATOM 1489 C C . ARG A 1 194 ? 4.167 -2.277 20.924 1.00 76.19 194 ARG A C 1
ATOM 1491 O O . ARG A 1 194 ? 5.093 -3.072 21.042 1.00 76.19 194 ARG A O 1
ATOM 1498 N N . PHE A 1 195 ? 4.224 -1.022 21.365 1.00 64.56 195 PHE A N 1
ATOM 1499 C CA . PHE A 1 195 ? 5.272 -0.622 22.299 1.00 64.56 195 PHE A CA 1
ATOM 1500 C C . PHE A 1 195 ? 5.157 -1.526 23.529 1.00 64.56 195 PHE A C 1
ATOM 1502 O O . PHE A 1 195 ? 4.089 -1.603 24.145 1.00 64.56 195 PHE A O 1
ATOM 1509 N N . ALA A 1 196 ? 6.226 -2.255 23.852 1.00 52.38 196 ALA A N 1
ATOM 1510 C CA . ALA A 1 196 ? 6.308 -2.945 25.126 1.00 52.38 196 ALA A CA 1
ATOM 1511 C C . ALA A 1 196 ? 6.185 -1.870 26.207 1.00 52.38 196 ALA A C 1
ATOM 1513 O O . ALA A 1 196 ? 7.009 -0.964 26.258 1.00 52.38 196 ALA A O 1
ATOM 1514 N N . ASN A 1 197 ? 5.121 -1.915 27.008 1.00 45.31 197 ASN A N 1
ATOM 1515 C CA . ASN A 1 197 ? 4.973 -1.002 28.131 1.00 45.31 197 ASN A CA 1
ATOM 1516 C C . ASN A 1 197 ? 5.825 -1.570 29.279 1.00 45.31 197 ASN A C 1
ATOM 1518 O O . ASN A 1 197 ? 5.398 -2.567 29.875 1.00 45.31 197 ASN A O 1
ATOM 1522 N N . PRO A 1 198 ? 7.016 -1.015 29.581 1.00 52.44 198 PRO A N 1
ATOM 1523 C CA . PRO A 1 198 ? 7.920 -1.595 30.578 1.00 52.44 198 PRO A CA 1
ATOM 1524 C C . PRO A 1 198 ? 7.271 -1.673 31.971 1.00 52.44 198 PRO A C 1
ATOM 1526 O O . PRO A 1 198 ? 7.616 -2.536 32.771 1.00 52.44 198 PRO A O 1
ATOM 1529 N N . PHE A 1 199 ? 6.245 -0.855 32.223 1.00 52.78 199 PHE A N 1
ATOM 1530 C CA . PHE A 1 199 ? 5.511 -0.798 33.486 1.00 52.78 199 PHE A CA 1
ATOM 1531 C C . PHE A 1 199 ? 4.450 -1.895 33.676 1.00 52.78 199 PHE A C 1
ATOM 1533 O O . PHE A 1 199 ? 3.969 -2.077 34.790 1.00 52.78 199 PHE A O 1
ATOM 1540 N N . LYS A 1 200 ? 4.094 -2.678 32.642 1.00 47.84 200 LYS A N 1
ATOM 1541 C CA . LYS A 1 200 ? 3.091 -3.758 32.786 1.00 47.84 200 LYS A CA 1
ATOM 1542 C C . LYS A 1 200 ? 3.608 -4.949 33.610 1.00 47.84 200 LYS A C 1
ATOM 1544 O O . LYS A 1 200 ? 2.808 -5.695 34.159 1.00 47.84 200 LYS A O 1
ATOM 1549 N N . LYS A 1 201 ? 4.931 -5.128 33.715 1.00 47.62 201 LYS A N 1
ATOM 1550 C CA . LYS A 1 201 ? 5.540 -6.176 34.557 1.00 47.62 201 LYS A CA 1
ATOM 1551 C C . LYS A 1 201 ? 5.501 -5.854 36.056 1.00 47.62 201 LYS A C 1
ATOM 1553 O O . LYS A 1 201 ? 5.599 -6.774 36.852 1.00 47.62 201 LYS A O 1
ATOM 1558 N N . ILE A 1 202 ? 5.351 -4.582 36.429 1.00 56.66 202 ILE A N 1
ATOM 1559 C CA . ILE A 1 202 ? 5.443 -4.122 37.826 1.00 56.66 202 ILE A CA 1
ATOM 1560 C C . ILE A 1 202 ? 4.086 -4.234 38.546 1.00 56.66 202 ILE A C 1
ATOM 1562 O O . ILE A 1 202 ? 4.033 -4.269 39.767 1.00 56.66 202 ILE A O 1
ATOM 1566 N N . THR A 1 203 ? 2.984 -4.343 37.798 1.00 53.28 203 THR A N 1
ATOM 1567 C CA . THR A 1 203 ? 1.617 -4.437 38.337 1.00 53.28 203 THR A CA 1
ATOM 1568 C C . THR A 1 203 ? 1.027 -5.847 38.302 1.00 53.28 203 THR A C 1
ATOM 1570 O O . THR A 1 203 ? -0.167 -6.009 38.551 1.00 53.28 203 THR A O 1
ATOM 1573 N N . ALA A 1 204 ? 1.827 -6.875 37.997 1.00 46.31 204 ALA A N 1
ATOM 1574 C CA . ALA A 1 204 ? 1.381 -8.249 38.196 1.00 46.31 204 ALA A CA 1
ATOM 1575 C C . ALA A 1 204 ? 1.233 -8.486 39.712 1.00 46.31 204 ALA A C 1
ATOM 1577 O O . ALA A 1 204 ? 2.221 -8.304 40.427 1.00 46.31 204 ALA A O 1
ATOM 1578 N N . PRO A 1 205 ? 0.039 -8.842 40.225 1.00 50.28 205 PRO A N 1
ATOM 1579 C CA . PRO A 1 205 ? -0.091 -9.211 41.626 1.00 50.28 205 PRO A CA 1
ATOM 1580 C C . PRO A 1 205 ? 0.845 -10.390 41.906 1.00 50.28 205 PRO A C 1
ATOM 1582 O O . PRO A 1 205 ? 0.905 -11.342 41.123 1.00 50.28 205 PRO A O 1
ATOM 1585 N N . SER A 1 206 ? 1.605 -10.299 42.997 1.00 44.19 206 SER A N 1
ATOM 1586 C CA . SER A 1 206 ? 2.372 -11.425 43.518 1.00 44.19 206 SER A CA 1
ATOM 1587 C C . SER A 1 206 ? 1.433 -12.623 43.701 1.00 44.19 206 SER A C 1
ATOM 1589 O O . SER A 1 206 ? 0.286 -12.425 44.119 1.00 44.19 206 SER A O 1
ATOM 1591 N N . PRO A 1 207 ? 1.867 -13.857 43.382 1.00 51.88 207 PRO A N 1
ATOM 1592 C CA . PRO A 1 207 ? 1.071 -15.034 43.688 1.00 51.88 207 PRO A CA 1
ATOM 1593 C C . PRO A 1 207 ? 0.787 -15.013 45.189 1.00 51.88 207 PRO A C 1
ATOM 1595 O O . PRO A 1 207 ? 1.698 -14.998 46.017 1.00 51.88 207 PRO A O 1
ATOM 1598 N N . THR A 1 208 ? -0.492 -14.887 45.527 1.00 47.72 208 THR A N 1
ATOM 1599 C CA . THR A 1 208 ? -0.969 -14.866 46.902 1.00 47.72 208 THR A CA 1
ATOM 1600 C C . THR A 1 208 ? -0.558 -16.188 47.542 1.00 47.72 208 THR A C 1
ATOM 1602 O O . THR A 1 208 ? -0.889 -17.249 47.025 1.00 47.72 208 THR A O 1
ATOM 1605 N N . VAL A 1 209 ? 0.167 -16.122 48.657 1.00 55.06 209 VAL A N 1
ATOM 1606 C CA . VAL A 1 209 ? 0.746 -17.254 49.413 1.00 55.06 209 VAL A CA 1
ATOM 1607 C C . VAL A 1 209 ? -0.329 -18.170 50.053 1.00 55.06 209 VAL A C 1
ATOM 1609 O O . VAL A 1 209 ? -0.029 -19.011 50.887 1.00 55.06 209 VAL A O 1
ATOM 1612 N N . ASN A 1 210 ? -1.595 -18.089 49.637 1.00 50.16 210 ASN A N 1
ATOM 1613 C CA . ASN A 1 210 ? -2.717 -18.795 50.269 1.00 50.16 210 ASN A CA 1
ATOM 1614 C C . ASN A 1 210 ? -3.103 -20.110 49.565 1.00 50.16 210 ASN A C 1
ATOM 1616 O O . ASN A 1 210 ? -4.283 -20.420 49.438 1.00 50.16 210 ASN A O 1
ATOM 1620 N N . GLN A 1 211 ? -2.116 -20.889 49.120 1.00 49.56 211 GLN A N 1
ATOM 1621 C CA . GLN A 1 211 ? -2.304 -22.291 48.706 1.00 49.56 211 GLN A CA 1
ATOM 1622 C C . GLN A 1 211 ? -1.349 -23.246 49.440 1.00 49.56 211 GLN A C 1
ATOM 1624 O O . GLN A 1 211 ? -0.879 -24.228 48.875 1.00 49.56 211 GLN A O 1
ATOM 1629 N N . LEU A 1 212 ? -1.053 -22.968 50.710 1.00 49.19 212 LEU A N 1
ATOM 1630 C CA . LEU A 1 212 ? -0.622 -24.018 51.630 1.00 49.19 212 LEU A CA 1
ATOM 1631 C C . LEU A 1 212 ? -1.874 -24.473 52.382 1.00 49.19 212 LEU A C 1
ATOM 1633 O O . LEU A 1 212 ? -2.271 -23.853 53.366 1.00 49.19 212 LEU A O 1
ATOM 1637 N N . GLU A 1 213 ? -2.539 -25.502 51.852 1.00 53.16 213 GLU A N 1
ATOM 1638 C CA . GLU A 1 213 ? -3.468 -26.320 52.638 1.00 53.16 213 GLU A CA 1
ATOM 1639 C C . GLU A 1 213 ? -2.750 -26.774 53.923 1.00 53.16 213 GLU A C 1
ATOM 1641 O O . GLU A 1 213 ? -1.570 -27.143 53.857 1.00 53.16 213 GLU A O 1
ATOM 1646 N N . PRO A 1 214 ? -3.401 -26.744 55.098 1.00 45.03 214 PRO A N 1
ATOM 1647 C CA . PRO A 1 214 ? -2.856 -27.423 56.260 1.00 45.03 214 PRO A CA 1
ATOM 1648 C C . PRO A 1 214 ? -2.816 -28.915 55.928 1.00 45.03 214 PRO A C 1
ATOM 1650 O O . PRO A 1 214 ? -3.820 -29.478 55.497 1.00 45.03 214 PRO A O 1
ATOM 1653 N N . LEU A 1 215 ? -1.658 -29.546 56.109 1.00 52.56 215 LEU A N 1
ATOM 1654 C CA . LEU A 1 215 ? -1.548 -31.000 56.117 1.00 52.56 215 LEU A CA 1
ATOM 1655 C C . LEU A 1 215 ? -2.406 -31.510 57.284 1.00 52.56 215 LEU A C 1
ATOM 1657 O O . LEU A 1 215 ? -1.952 -31.500 58.425 1.00 52.56 215 LEU A O 1
ATOM 1661 N N . GLU A 1 216 ? -3.662 -31.861 57.006 1.00 49.69 216 GLU A N 1
ATOM 1662 C CA . GLU A 1 216 ? -4.535 -32.528 57.965 1.00 49.69 216 GLU A CA 1
ATOM 1663 C C . GLU A 1 216 ? -3.953 -33.902 58.311 1.00 49.69 216 GLU A C 1
ATOM 1665 O O . GLU A 1 216 ? -3.646 -34.732 57.447 1.00 49.69 216 GLU A O 1
ATOM 1670 N N . ASP A 1 217 ? -3.791 -34.090 59.617 1.00 53.84 217 ASP A N 1
ATOM 1671 C CA . ASP A 1 217 ? -3.412 -35.309 60.306 1.00 53.84 217 ASP A CA 1
ATOM 1672 C C . ASP A 1 217 ? -4.185 -36.529 59.781 1.00 53.84 217 ASP A C 1
ATOM 1674 O O . ASP A 1 217 ? -5.391 -36.666 59.973 1.00 53.84 217 ASP A O 1
ATOM 1678 N N . SER A 1 218 ? -3.471 -37.460 59.150 1.00 51.00 218 SER A N 1
ATOM 1679 C CA . SER A 1 218 ? -3.979 -38.797 58.809 1.00 51.00 218 SER A CA 1
ATOM 1680 C C . SER A 1 218 ? -2.939 -39.873 59.126 1.00 51.00 218 SER A C 1
ATOM 1682 O O . SER A 1 218 ? -2.545 -40.665 58.278 1.00 51.00 218 SER A O 1
ATOM 1684 N N . TYR A 1 219 ? -2.484 -39.882 60.382 1.00 51.75 219 TYR A N 1
ATOM 1685 C CA . TYR A 1 219 ? -1.758 -41.002 60.991 1.00 51.75 219 TYR A CA 1
ATOM 1686 C C . TYR A 1 219 ? -2.130 -41.152 62.471 1.00 51.75 219 TYR A C 1
ATOM 1688 O O . TYR A 1 219 ? -1.269 -41.024 63.334 1.00 51.75 219 TYR A O 1
ATOM 1696 N N . ILE A 1 220 ? -3.402 -41.428 62.767 1.00 49.97 220 ILE A N 1
ATOM 1697 C CA . ILE A 1 220 ? -3.809 -42.214 63.943 1.00 49.97 220 ILE A CA 1
ATOM 1698 C C . ILE A 1 220 ? -5.053 -43.012 63.532 1.00 49.97 220 ILE A C 1
ATOM 1700 O O . ILE A 1 220 ? -6.146 -42.455 63.498 1.00 49.97 220 ILE A O 1
ATOM 1704 N N . ASP A 1 221 ? -4.832 -44.252 63.090 1.00 48.94 221 ASP A N 1
ATOM 1705 C CA . ASP A 1 221 ? -5.556 -45.481 63.477 1.00 48.94 221 ASP A CA 1
ATOM 1706 C C . ASP A 1 221 ? -5.077 -46.672 62.625 1.00 48.94 221 ASP A C 1
ATOM 1708 O O . ASP A 1 221 ? -5.162 -46.607 61.375 1.00 48.94 221 ASP A O 1
#

pLDDT: mean 85.99, std 14.1, range [44.19, 97.81]